Protein AF-A0A9P1DEJ6-F1 (afdb_monomer)

Nearest PDB structures (foldseek):
  5c49-assembly1_A-2  TM=4.659E-01  e=8.922E-03  Homo sapiens
  7sp7-assembly1_A  TM=5.326E-01  e=1.175E-01  Paramecium bursaria Chlorella virus CZ-2
  7xyo-assembly1_B  TM=3.807E-01  e=1.210E+00  Myxococcus fulvus
  3tov-assembly2_B  TM=4.440E-01  e=2.528E+00  Veillonella parvula DSM 2008
  6zjh-assembly1_AAA  TM=3.605E-01  e=7.176E+00  Thermoproteus uzoniensis 768-20

pLDDT: mean 82.63, std 20.68, range [25.69, 98.75]

Structure (mmCIF, N/CA/C/O backbone):
data_AF-A0A9P1DEJ6-F1
#
_entry.id   AF-A0A9P1DEJ6-F1
#
loop_
_atom_site.group_PDB
_atom_site.id
_atom_site.type_symbol
_atom_site.label_atom_id
_atom_site.label_alt_id
_atom_site.label_comp_id
_atom_site.label_asym_id
_atom_site.label_entity_id
_atom_site.label_seq_id
_atom_site.pdbx_PDB_ins_code
_atom_site.Cartn_x
_atom_site.Cartn_y
_atom_site.Cartn_z
_atom_site.occupancy
_atom_site.B_iso_or_equiv
_atom_site.auth_seq_id
_atom_site.auth_comp_id
_atom_site.auth_asym_id
_atom_site.auth_atom_id
_atom_site.pdbx_PDB_model_num
ATOM 1 N N . MET A 1 1 ? 25.843 13.497 64.981 1.00 33.19 1 MET A N 1
ATOM 2 C CA . MET A 1 1 ? 25.844 12.179 64.314 1.00 33.19 1 MET A CA 1
ATOM 3 C C . MET A 1 1 ? 24.624 12.137 63.395 1.00 33.19 1 MET A C 1
ATOM 5 O O . MET A 1 1 ? 23.522 11.903 63.858 1.00 33.19 1 MET A O 1
ATOM 9 N N . PHE A 1 2 ? 24.806 12.528 62.132 1.00 29.55 2 PHE A N 1
ATOM 10 C CA . PHE A 1 2 ? 23.780 12.597 61.083 1.00 29.55 2 PHE A CA 1
ATOM 11 C C . PHE A 1 2 ? 24.382 11.890 59.870 1.00 29.55 2 PHE A C 1
ATOM 13 O O . PHE A 1 2 ? 25.503 12.225 59.491 1.00 29.55 2 PHE A O 1
ATOM 20 N N . CYS A 1 3 ? 23.675 10.939 59.263 1.00 25.69 3 CYS A N 1
ATOM 21 C CA . CYS A 1 3 ? 24.098 10.366 57.989 1.00 25.69 3 CYS A CA 1
ATOM 22 C C . CYS A 1 3 ? 22.957 10.451 56.976 1.00 25.69 3 CYS A C 1
ATOM 24 O O . CYS A 1 3 ? 21.899 9.852 57.142 1.00 25.69 3 CYS A O 1
ATOM 26 N N . ARG A 1 4 ? 23.214 11.260 55.946 1.00 33.94 4 ARG A N 1
ATOM 27 C CA . ARG A 1 4 ? 22.512 11.309 54.665 1.00 33.94 4 ARG A CA 1
ATOM 28 C C . ARG A 1 4 ? 22.874 10.066 53.856 1.00 33.94 4 ARG A C 1
ATOM 30 O O . ARG A 1 4 ? 24.041 9.679 53.841 1.00 33.94 4 ARG A O 1
ATOM 37 N N . THR A 1 5 ? 21.952 9.557 53.045 1.00 33.03 5 THR A N 1
ATOM 38 C CA . THR A 1 5 ? 22.336 8.915 51.779 1.00 33.03 5 THR A CA 1
ATOM 39 C C . THR A 1 5 ? 21.256 9.125 50.721 1.00 33.03 5 THR A C 1
ATOM 41 O O . THR A 1 5 ? 20.070 9.211 51.025 1.00 33.03 5 THR A O 1
ATOM 44 N N . TRP A 1 6 ? 21.733 9.332 49.498 1.00 33.34 6 TRP A N 1
ATOM 45 C CA . TRP A 1 6 ? 21.043 9.823 48.311 1.00 33.34 6 TRP A CA 1
ATOM 46 C C . TRP A 1 6 ? 20.290 8.720 47.552 1.00 33.34 6 TRP A C 1
ATOM 48 O O . TRP A 1 6 ? 20.773 7.595 47.471 1.00 33.34 6 TRP A O 1
ATOM 58 N N . PHE A 1 7 ? 19.186 9.088 46.896 1.00 28.91 7 PHE A N 1
ATOM 59 C CA . PHE A 1 7 ? 18.617 8.348 45.766 1.00 28.91 7 PHE A CA 1
ATOM 60 C C . PHE A 1 7 ? 19.182 8.913 44.454 1.00 28.91 7 PHE A C 1
ATOM 62 O O . PHE A 1 7 ? 19.094 10.116 44.208 1.00 28.91 7 PHE A O 1
ATOM 69 N N . LYS A 1 8 ? 19.728 8.039 43.606 1.00 26.86 8 LYS A N 1
ATOM 70 C CA . LYS A 1 8 ? 19.849 8.256 42.160 1.00 26.86 8 LYS A CA 1
ATOM 71 C C . LYS A 1 8 ? 18.885 7.287 41.477 1.00 26.86 8 LYS A C 1
ATOM 73 O O . LYS A 1 8 ? 18.946 6.089 41.736 1.00 26.86 8 LYS A O 1
ATOM 78 N N . LEU A 1 9 ? 17.985 7.834 40.668 1.00 33.47 9 LEU A N 1
ATOM 79 C CA . LEU A 1 9 ? 17.182 7.108 39.690 1.00 33.47 9 LEU A CA 1
ATOM 80 C C . LEU A 1 9 ? 17.986 7.095 38.389 1.00 33.47 9 LEU A C 1
ATOM 82 O O . LEU A 1 9 ? 18.336 8.170 37.908 1.00 33.47 9 LEU A O 1
ATOM 86 N N . ASP A 1 10 ? 18.277 5.908 37.863 1.00 33.09 10 ASP A N 1
ATOM 87 C CA . ASP A 1 10 ? 18.752 5.725 36.490 1.00 33.09 10 ASP A CA 1
ATOM 88 C C . ASP A 1 10 ? 17.668 4.989 35.692 1.00 33.09 10 ASP A C 1
ATOM 90 O O . ASP A 1 10 ? 17.119 3.973 36.132 1.00 33.09 10 ASP A O 1
ATOM 94 N N . ASP A 1 11 ? 17.363 5.550 34.524 1.00 38.53 11 ASP A N 1
ATOM 95 C CA . ASP A 1 11 ? 16.406 5.065 33.536 1.00 38.53 11 ASP A CA 1
ATOM 96 C C . ASP A 1 11 ? 16.940 3.829 32.798 1.00 38.53 11 ASP A C 1
ATOM 98 O O . ASP A 1 11 ? 18.043 3.828 32.250 1.00 38.53 11 ASP A O 1
ATOM 102 N N . GLY A 1 12 ? 16.128 2.772 32.730 1.00 29.53 12 GLY A N 1
ATOM 103 C CA . GLY A 1 12 ? 16.490 1.536 32.036 1.00 29.53 12 GLY A CA 1
ATOM 104 C C . GLY A 1 12 ? 15.347 0.528 31.956 1.00 29.53 12 GLY A C 1
ATOM 105 O O . GLY A 1 12 ? 15.463 -0.587 32.454 1.00 29.53 12 GLY A O 1
ATOM 106 N N . PHE A 1 13 ? 14.223 0.912 31.347 1.00 31.14 13 PHE A N 1
ATOM 107 C CA . PHE A 1 13 ? 13.091 0.012 31.105 1.00 31.14 13 PHE A CA 1
ATOM 108 C C . PHE A 1 13 ? 13.398 -0.905 29.903 1.00 31.14 13 PHE A C 1
ATOM 110 O O . PHE A 1 13 ? 13.140 -0.553 28.754 1.00 31.14 13 PHE A O 1
ATOM 117 N N . GLN A 1 14 ? 13.976 -2.085 30.153 1.00 30.89 14 GLN A N 1
ATOM 118 C CA . GLN A 1 14 ? 14.010 -3.185 29.180 1.00 30.89 14 GLN A CA 1
ATOM 119 C C . GLN A 1 14 ? 12.862 -4.162 29.453 1.00 30.89 14 GLN A C 1
ATOM 121 O O . GLN A 1 14 ? 12.703 -4.683 30.555 1.00 30.89 14 GLN A O 1
ATOM 126 N N . SER A 1 15 ? 12.057 -4.423 28.424 1.00 39.00 15 SER A N 1
ATOM 127 C CA . SER A 1 15 ? 10.942 -5.365 28.452 1.00 39.00 15 SER A CA 1
ATOM 128 C C . SER A 1 15 ? 11.436 -6.814 28.577 1.00 39.00 15 SER A C 1
ATOM 130 O O . SER A 1 15 ? 11.829 -7.428 27.586 1.00 39.00 15 SER A O 1
ATOM 132 N N . GLN A 1 16 ? 11.366 -7.383 29.780 1.00 35.66 16 GLN A N 1
ATOM 133 C CA . GLN A 1 16 ? 11.385 -8.832 30.004 1.00 35.66 16 GLN A CA 1
ATOM 134 C C . GLN A 1 16 ? 9.986 -9.289 30.436 1.00 35.66 16 GLN A C 1
ATOM 136 O O . GLN A 1 16 ? 9.708 -9.456 31.621 1.00 35.66 16 GLN A O 1
ATOM 141 N N . SER A 1 17 ? 9.073 -9.464 29.476 1.00 46.22 17 SER A N 1
ATOM 142 C CA . SER A 1 17 ? 7.670 -9.799 29.765 1.00 46.22 17 SER A CA 1
ATOM 143 C C . SER A 1 17 ? 7.357 -11.298 29.833 1.00 46.22 17 SER A C 1
ATOM 145 O O . SER A 1 17 ? 6.199 -11.647 29.981 1.00 46.22 17 SER A O 1
ATOM 147 N N . SER A 1 18 ? 8.329 -12.212 29.744 1.00 47.84 18 SER A N 1
ATOM 148 C CA . SER A 1 18 ? 8.037 -13.658 29.842 1.00 47.84 18 SER A CA 1
ATOM 149 C C . SER A 1 18 ? 8.469 -14.299 31.166 1.00 47.84 18 SER A C 1
ATOM 151 O O . SER A 1 18 ? 7.848 -15.261 31.610 1.00 47.84 18 SER A O 1
ATOM 153 N N . ALA A 1 19 ? 9.483 -13.753 31.847 1.00 44.59 19 ALA A N 1
ATOM 154 C CA . ALA A 1 19 ? 9.963 -14.289 33.125 1.00 44.59 19 ALA A CA 1
ATOM 155 C C . ALA A 1 19 ? 9.169 -13.761 34.338 1.00 44.59 19 ALA A C 1
ATOM 157 O O . ALA A 1 19 ? 8.995 -14.473 35.329 1.00 44.59 19 ALA A O 1
ATOM 158 N N . HIS A 1 20 ? 8.642 -12.535 34.251 1.00 49.62 20 HIS A N 1
ATOM 159 C CA . HIS A 1 20 ? 7.879 -11.908 35.335 1.00 49.62 20 HIS A CA 1
ATOM 160 C C . HIS A 1 20 ? 6.482 -12.529 35.515 1.00 49.62 20 HIS A C 1
ATOM 162 O O . HIS A 1 20 ? 6.045 -12.747 36.648 1.00 49.62 20 HIS A O 1
ATOM 168 N N . ASP A 1 21 ? 5.829 -12.908 34.414 1.00 45.34 21 ASP A N 1
ATOM 169 C CA . ASP A 1 21 ? 4.489 -13.509 34.437 1.00 45.34 21 ASP A CA 1
ATOM 170 C C . ASP A 1 21 ? 4.504 -14.934 35.020 1.00 45.34 21 ASP A C 1
ATOM 172 O O . ASP A 1 21 ? 3.616 -15.310 35.788 1.00 45.34 21 ASP A O 1
ATOM 176 N N . LEU A 1 22 ? 5.569 -15.705 34.764 1.00 47.44 22 LEU A N 1
ATOM 177 C CA . LEU A 1 22 ? 5.780 -17.028 35.367 1.00 47.44 22 LEU A CA 1
ATOM 178 C C . LEU A 1 22 ? 6.079 -16.955 36.874 1.00 47.44 22 LEU A C 1
ATOM 180 O O . LEU A 1 22 ? 5.682 -17.847 37.627 1.00 47.44 22 LEU A O 1
ATOM 184 N N . CYS A 1 23 ? 6.735 -15.888 37.336 1.00 48.06 23 CYS A N 1
ATOM 185 C CA . CYS A 1 23 ? 7.002 -15.675 38.759 1.00 48.06 23 CYS A CA 1
ATOM 186 C C . CYS A 1 23 ? 5.715 -15.317 39.525 1.00 48.06 23 CYS A C 1
ATOM 188 O O . CYS A 1 23 ? 5.447 -15.876 40.591 1.00 48.06 23 CYS A O 1
ATOM 190 N N . LEU A 1 24 ? 4.860 -14.468 38.942 1.00 49.69 24 LEU A N 1
ATOM 191 C CA . LEU A 1 24 ? 3.563 -14.110 39.525 1.00 49.69 24 LEU A CA 1
ATOM 192 C C . LEU A 1 24 ? 2.612 -15.312 39.607 1.00 49.69 24 LEU A C 1
ATOM 194 O O . LEU A 1 24 ? 1.991 -15.521 40.650 1.00 49.69 24 LEU A O 1
ATOM 198 N N . LEU A 1 25 ? 2.558 -16.158 38.572 1.00 51.22 25 LEU A N 1
ATOM 199 C CA . LEU A 1 25 ? 1.741 -17.381 38.573 1.00 51.22 25 LEU A CA 1
ATOM 200 C C . LEU A 1 25 ? 2.225 -18.434 39.585 1.00 51.22 25 LEU A C 1
ATOM 202 O O . LEU A 1 25 ? 1.403 -19.094 40.229 1.00 51.22 25 LEU A O 1
ATOM 206 N N . ASN A 1 26 ? 3.539 -18.577 39.778 1.00 49.44 26 ASN A N 1
ATOM 207 C CA . ASN A 1 26 ? 4.094 -19.506 40.768 1.00 49.44 26 ASN A CA 1
ATOM 208 C C . ASN A 1 26 ? 3.914 -19.007 42.212 1.00 49.44 26 ASN A C 1
ATOM 210 O O . ASN A 1 26 ? 3.600 -19.807 43.097 1.00 49.44 26 ASN A O 1
ATOM 214 N N . CYS A 1 27 ? 3.996 -17.693 42.448 1.00 51.09 27 CYS A N 1
ATOM 215 C CA . CYS A 1 27 ? 3.614 -17.093 43.730 1.00 51.09 27 CYS A CA 1
ATOM 216 C C . CYS A 1 27 ? 2.120 -17.300 44.032 1.00 51.09 27 CYS A C 1
ATOM 218 O O . CYS A 1 27 ? 1.768 -17.650 45.158 1.00 51.09 27 CYS A O 1
ATOM 220 N N . PHE A 1 28 ? 1.248 -17.188 43.023 1.00 52.28 28 PHE A N 1
ATOM 221 C CA . PHE A 1 28 ? -0.191 -17.434 43.172 1.00 52.28 28 PHE A CA 1
ATOM 222 C C . PHE A 1 28 ? -0.512 -18.902 43.515 1.00 52.28 28 PHE A C 1
ATOM 224 O O . PHE A 1 28 ? -1.389 -19.178 44.334 1.00 52.28 28 PHE A O 1
ATOM 231 N N . ARG A 1 29 ? 0.230 -19.864 42.945 1.00 50.66 29 ARG A N 1
ATOM 232 C CA . ARG A 1 29 ? 0.066 -21.304 43.238 1.00 50.66 29 ARG A CA 1
ATOM 233 C C . ARG A 1 29 ? 0.561 -21.709 44.628 1.00 50.66 29 ARG A C 1
ATOM 235 O O . ARG A 1 29 ? -0.063 -22.565 45.255 1.00 50.66 29 ARG A O 1
ATOM 242 N N . SER A 1 30 ? 1.631 -21.091 45.132 1.00 51.59 30 SER A N 1
ATOM 243 C CA . SER A 1 30 ? 2.063 -21.278 46.528 1.00 51.59 30 SER A CA 1
ATOM 244 C C . SER A 1 30 ? 1.092 -20.655 47.532 1.00 51.59 30 SER A C 1
ATOM 246 O O . SER A 1 30 ? 1.000 -21.128 48.659 1.00 51.59 30 SER A O 1
ATOM 248 N N . TRP A 1 31 ? 0.321 -19.641 47.129 1.00 49.62 31 TRP A N 1
ATOM 249 C CA . TRP A 1 31 ? -0.635 -18.960 48.003 1.00 49.62 31 TRP A CA 1
ATOM 250 C C . TRP A 1 31 ? -1.871 -19.810 48.340 1.00 49.62 31 TRP A C 1
ATOM 252 O O . TRP A 1 31 ? -2.335 -19.791 49.477 1.00 49.62 31 TRP A O 1
ATOM 262 N N . PHE A 1 32 ? -2.355 -20.626 47.396 1.00 50.91 32 PHE A N 1
ATOM 263 C CA . PHE A 1 32 ? -3.461 -21.565 47.645 1.00 50.91 32 PHE A CA 1
ATOM 264 C C . PHE A 1 32 ? -3.052 -22.799 48.463 1.00 50.91 32 PHE A C 1
ATOM 266 O O . PHE A 1 32 ? -3.902 -23.468 49.050 1.00 50.91 32 PHE A O 1
ATOM 273 N N . ARG A 1 33 ? -1.752 -23.106 48.543 1.00 46.28 33 ARG A N 1
ATOM 274 C CA . ARG A 1 33 ? -1.227 -24.173 49.403 1.00 46.28 33 ARG A CA 1
ATOM 275 C C . ARG A 1 33 ? -0.866 -23.574 50.755 1.00 46.28 33 ARG A C 1
ATOM 277 O O . ARG A 1 33 ? 0.290 -23.258 51.005 1.00 46.28 33 ARG A O 1
ATOM 284 N N . GLY A 1 34 ? -1.880 -23.387 51.599 1.00 46.53 34 GLY A N 1
ATOM 285 C CA . GLY A 1 34 ? -1.761 -22.805 52.935 1.00 46.53 34 GLY A CA 1
ATOM 286 C C . GLY A 1 34 ? -0.601 -23.383 53.752 1.00 46.53 34 GLY A C 1
ATOM 287 O O . GLY A 1 34 ? -0.736 -24.408 54.413 1.00 46.53 34 GLY A O 1
ATOM 288 N N . LEU A 1 35 ? 0.540 -22.695 53.734 1.00 46.41 35 LEU A N 1
ATOM 289 C CA . LEU A 1 35 ? 1.649 -22.950 54.640 1.00 46.41 35 LEU A CA 1
ATOM 290 C C . LEU A 1 35 ? 1.431 -22.110 55.899 1.00 46.41 35 LEU A C 1
ATOM 292 O O . LEU A 1 35 ? 1.546 -20.883 55.899 1.00 46.41 35 LEU A O 1
ATOM 296 N N . HIS A 1 36 ? 1.081 -22.803 56.981 1.00 48.31 36 HIS A N 1
ATOM 297 C CA . HIS A 1 36 ? 0.932 -22.254 58.322 1.00 48.31 36 HIS A CA 1
ATOM 298 C C . HIS A 1 36 ? 2.263 -21.675 58.827 1.00 48.31 36 HIS A C 1
ATOM 300 O O . HIS A 1 36 ? 3.093 -22.373 59.401 1.00 48.31 36 HIS A O 1
ATOM 306 N N . CYS A 1 37 ? 2.458 -20.368 58.654 1.00 45.62 37 CYS A N 1
ATOM 307 C CA . CYS A 1 37 ? 3.580 -19.648 59.249 1.00 45.62 37 CYS A CA 1
ATOM 308 C C . CYS A 1 37 ? 3.192 -19.160 60.662 1.00 45.62 37 CYS A C 1
ATOM 310 O O . CYS A 1 37 ? 2.489 -18.159 60.831 1.00 45.62 37 CYS A O 1
ATOM 312 N N . GLN A 1 38 ? 3.610 -19.897 61.697 1.00 45.44 38 GLN A N 1
ATOM 313 C CA . GLN A 1 38 ? 3.394 -19.563 63.112 1.00 45.44 38 GLN A CA 1
ATOM 314 C C . GLN A 1 38 ? 4.473 -18.596 63.645 1.00 45.44 38 GLN A C 1
ATOM 316 O O . GLN A 1 38 ? 5.314 -18.984 64.447 1.00 45.44 38 GLN A O 1
ATOM 321 N N . ARG A 1 39 ? 4.460 -17.316 63.243 1.00 47.22 39 ARG A N 1
ATOM 322 C CA . ARG A 1 39 ? 5.122 -16.227 64.002 1.00 47.22 39 ARG A CA 1
ATOM 323 C C . ARG A 1 39 ? 4.319 -14.927 63.898 1.00 47.22 39 ARG A C 1
ATOM 325 O O . ARG A 1 39 ? 4.106 -14.397 62.812 1.00 47.22 39 ARG A O 1
ATOM 332 N N . ALA A 1 40 ? 3.860 -14.411 65.040 1.00 52.06 40 ALA A N 1
ATOM 333 C CA . ALA A 1 40 ? 2.911 -13.296 65.120 1.00 52.06 40 ALA A CA 1
ATOM 334 C C . ALA A 1 40 ? 3.484 -11.924 64.700 1.00 52.06 40 ALA A C 1
ATOM 336 O O . ALA A 1 40 ? 2.711 -11.064 64.286 1.00 52.06 40 ALA A O 1
ATOM 337 N N . SER A 1 41 ? 4.808 -11.717 64.730 1.00 49.44 41 SER A N 1
ATOM 338 C CA . SER A 1 41 ? 5.425 -10.453 64.287 1.00 49.44 41 SER A CA 1
ATOM 339 C C . SER A 1 41 ? 5.595 -10.345 62.765 1.00 49.44 41 SER A C 1
ATOM 341 O O . SER A 1 41 ? 5.611 -9.242 62.238 1.00 49.44 41 SER A O 1
ATOM 343 N N . VAL A 1 42 ? 5.613 -11.470 62.039 1.00 53.50 42 VAL A N 1
ATOM 344 C CA . VAL A 1 42 ? 5.706 -11.508 60.563 1.00 53.50 42 VAL A CA 1
ATOM 345 C C . VAL A 1 42 ? 4.336 -11.271 59.900 1.00 53.50 42 VAL A C 1
ATOM 347 O O . VAL A 1 42 ? 4.244 -10.954 58.714 1.00 53.50 42 VAL A O 1
ATOM 350 N N . LYS A 1 43 ? 3.239 -11.367 60.668 1.00 51.59 43 LYS A N 1
ATOM 351 C CA . LYS A 1 43 ? 1.870 -11.229 60.146 1.00 51.59 43 LYS A CA 1
ATOM 352 C C . LYS A 1 43 ? 1.528 -9.818 59.660 1.00 51.59 43 LYS A C 1
ATOM 354 O O . LYS A 1 43 ? 0.799 -9.717 58.679 1.00 51.59 43 LYS A O 1
ATOM 359 N N . ARG A 1 44 ? 2.034 -8.745 60.287 1.00 55.12 44 ARG A N 1
ATOM 360 C CA . ARG A 1 44 ? 1.699 -7.365 59.868 1.00 55.12 44 ARG A CA 1
ATOM 361 C C . ARG A 1 44 ? 2.361 -6.983 58.546 1.00 55.12 44 ARG A C 1
ATOM 363 O O . ARG A 1 44 ? 1.672 -6.497 57.654 1.00 55.12 44 ARG A O 1
ATOM 370 N N . ASP A 1 45 ? 3.642 -7.296 58.380 1.00 54.47 45 ASP A N 1
ATOM 371 C CA . ASP A 1 45 ? 4.365 -6.993 57.138 1.00 54.47 45 ASP A CA 1
ATOM 372 C C . ASP A 1 45 ? 3.847 -7.820 55.955 1.00 54.47 45 ASP A C 1
ATOM 374 O O . ASP A 1 45 ? 3.775 -7.330 54.827 1.00 54.47 45 ASP A O 1
ATOM 378 N N . CYS A 1 46 ? 3.407 -9.058 56.209 1.00 55.06 46 CYS A N 1
ATOM 379 C CA . CYS A 1 46 ? 2.763 -9.891 55.196 1.00 55.06 46 CYS A CA 1
ATOM 380 C C . CYS A 1 46 ? 1.384 -9.336 54.787 1.00 55.06 46 CYS A C 1
ATOM 382 O O . CYS A 1 46 ? 1.066 -9.303 53.600 1.00 55.06 46 CYS A O 1
ATOM 384 N N . MET A 1 47 ? 0.594 -8.820 55.737 1.00 55.72 47 MET A N 1
ATOM 385 C CA . MET A 1 47 ? -0.710 -8.204 55.449 1.00 55.72 47 MET A CA 1
ATOM 386 C C . MET A 1 47 ? -0.580 -6.929 54.612 1.00 55.72 47 MET A C 1
ATOM 388 O O . MET A 1 47 ? -1.312 -6.763 53.639 1.00 55.72 47 MET A O 1
ATOM 392 N N . ILE A 1 48 ? 0.377 -6.057 54.951 1.00 65.44 48 ILE A N 1
ATO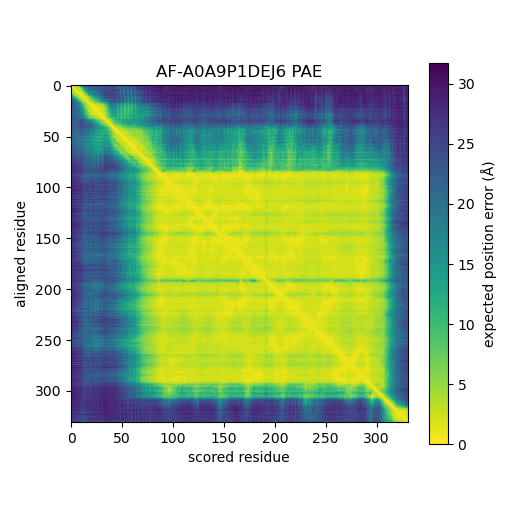M 393 C CA . ILE A 1 48 ? 0.622 -4.816 54.207 1.00 65.44 48 ILE A CA 1
ATOM 394 C C . ILE A 1 48 ? 1.079 -5.145 52.782 1.00 65.44 48 ILE A C 1
ATOM 396 O O . ILE A 1 48 ? 0.518 -4.613 51.828 1.00 65.44 48 ILE A O 1
ATOM 400 N N . ARG A 1 49 ? 2.026 -6.078 52.605 1.00 62.12 49 ARG A N 1
ATOM 401 C CA . ARG A 1 49 ? 2.466 -6.503 51.263 1.00 62.12 49 ARG A CA 1
ATOM 402 C C . ARG A 1 49 ? 1.328 -7.089 50.424 1.00 62.12 49 ARG A C 1
ATOM 404 O O . ARG A 1 49 ? 1.228 -6.760 49.247 1.00 62.12 49 ARG A O 1
ATOM 411 N N . ASN A 1 50 ? 0.448 -7.893 51.019 1.00 65.56 50 ASN A N 1
ATOM 412 C CA . ASN A 1 50 ? -0.698 -8.465 50.307 1.00 65.56 50 ASN A CA 1
ATOM 413 C C . ASN A 1 50 ? -1.723 -7.399 49.891 1.00 65.56 50 ASN A C 1
ATOM 415 O O . ASN A 1 50 ? -2.274 -7.486 48.794 1.00 65.56 50 ASN A O 1
ATOM 419 N N . LEU A 1 51 ? -1.936 -6.370 50.718 1.00 71.25 51 LEU A N 1
ATOM 420 C CA . LEU A 1 51 ? -2.802 -5.241 50.375 1.00 71.25 51 LEU A CA 1
ATOM 421 C C . LEU A 1 51 ? -2.238 -4.445 49.186 1.00 71.25 51 LEU A C 1
ATOM 423 O O . LEU A 1 51 ? -2.975 -4.132 48.256 1.00 71.25 51 LEU A O 1
ATOM 427 N N . TRP A 1 52 ? -0.925 -4.184 49.175 1.00 73.12 52 TRP A N 1
ATOM 428 C CA . TRP A 1 52 ? -0.254 -3.497 48.064 1.00 73.12 52 TRP A CA 1
ATOM 429 C C . TRP A 1 52 ? -0.290 -4.305 46.763 1.00 73.12 52 TRP A C 1
ATOM 431 O O . TRP A 1 52 ? -0.559 -3.738 45.708 1.00 73.12 52 TRP A O 1
ATOM 441 N N . ILE A 1 53 ? -0.082 -5.625 46.819 1.00 75.06 53 ILE A N 1
ATOM 442 C CA . ILE A 1 53 ? -0.173 -6.489 45.631 1.00 75.06 53 ILE A CA 1
ATOM 443 C C . ILE A 1 53 ? -1.604 -6.496 45.075 1.00 75.06 53 ILE A C 1
ATOM 445 O O . ILE A 1 53 ? -1.782 -6.337 43.869 1.00 75.06 53 ILE A O 1
ATOM 449 N N . GLY A 1 54 ? -2.619 -6.618 45.938 1.00 74.06 54 GLY A N 1
ATOM 450 C CA . GLY A 1 54 ? -4.024 -6.551 45.528 1.00 74.06 54 GLY A CA 1
ATOM 451 C C . GLY A 1 54 ? -4.380 -5.217 44.869 1.00 74.06 54 GLY A C 1
ATOM 452 O O . GLY A 1 54 ? -4.992 -5.206 43.801 1.00 74.06 54 GLY A O 1
ATOM 453 N N . LEU A 1 55 ? -3.919 -4.102 45.446 1.00 76.00 55 LEU A N 1
ATOM 454 C CA . LEU A 1 55 ? -4.138 -2.766 44.891 1.00 76.00 55 LEU A CA 1
ATOM 455 C C . LEU A 1 55 ? -3.455 -2.601 43.524 1.00 76.00 55 LEU A C 1
ATOM 457 O O . LEU A 1 55 ? -4.075 -2.108 42.587 1.00 76.00 55 LEU A O 1
ATOM 461 N N . CYS A 1 56 ? -2.210 -3.066 43.374 1.00 76.06 56 CYS A N 1
ATOM 462 C CA . CYS A 1 56 ? -1.485 -3.016 42.102 1.00 76.06 56 CYS A CA 1
ATOM 463 C C . CYS A 1 56 ? -2.180 -3.842 41.008 1.00 76.06 56 CYS A C 1
ATOM 465 O O . CYS A 1 56 ? -2.339 -3.359 39.887 1.00 76.06 56 CYS A O 1
ATOM 467 N N . VAL A 1 57 ? -2.640 -5.058 41.323 1.00 78.19 57 VAL A N 1
ATOM 468 C CA . VAL A 1 57 ? -3.388 -5.902 40.374 1.00 78.19 57 VAL A CA 1
ATOM 469 C C . VAL A 1 57 ? -4.710 -5.239 39.983 1.00 78.19 57 VAL A C 1
ATOM 471 O O . VAL A 1 57 ? -5.047 -5.197 38.800 1.00 78.19 57 VAL A O 1
ATOM 474 N N . GLN A 1 58 ? -5.434 -4.665 40.946 1.00 79.62 58 GLN A N 1
ATOM 475 C CA . GLN A 1 58 ? -6.698 -3.980 40.685 1.00 79.62 58 GLN A CA 1
ATOM 476 C C . GLN A 1 58 ? -6.511 -2.720 39.833 1.00 79.62 58 GLN A C 1
ATOM 478 O O . GLN A 1 58 ? -7.308 -2.486 38.927 1.00 79.62 58 GLN A O 1
ATOM 483 N N . VAL A 1 59 ? -5.450 -1.940 40.058 1.00 77.19 59 VAL A N 1
ATOM 484 C CA . VAL A 1 59 ? -5.121 -0.763 39.236 1.00 77.19 59 VAL A CA 1
ATOM 485 C C . VAL A 1 59 ? -4.776 -1.172 37.803 1.00 77.19 59 VAL A C 1
ATOM 487 O O . VAL A 1 59 ? -5.304 -0.576 36.866 1.00 77.19 59 VAL A O 1
ATOM 490 N N . VAL A 1 60 ? -3.964 -2.217 37.603 1.00 76.06 60 VAL A N 1
ATOM 491 C CA . VAL A 1 60 ? -3.620 -2.719 36.258 1.00 76.06 60 VAL A CA 1
ATOM 492 C C . VAL A 1 60 ? -4.853 -3.253 35.522 1.00 76.06 60 VAL A C 1
ATOM 494 O O . VAL A 1 60 ? -5.061 -2.910 34.359 1.00 76.06 60 VAL A O 1
ATOM 497 N N . LEU A 1 61 ? -5.700 -4.046 36.188 1.00 70.56 61 LEU A N 1
ATOM 498 C CA . LEU A 1 61 ? -6.930 -4.578 35.589 1.00 70.56 61 LEU A CA 1
ATOM 499 C C . LEU A 1 61 ? -7.938 -3.470 35.261 1.00 70.56 61 LEU A C 1
ATOM 501 O O . LEU A 1 61 ? -8.478 -3.448 34.158 1.00 70.56 61 LEU A O 1
ATOM 505 N N . SER A 1 62 ? -8.145 -2.517 36.175 1.00 71.94 62 SER A N 1
ATOM 506 C CA . SER A 1 62 ? -9.070 -1.394 35.955 1.00 71.94 62 SER A CA 1
ATOM 507 C C . SER A 1 62 ? -8.595 -0.488 34.817 1.00 71.94 62 SER A C 1
ATOM 509 O O . SER A 1 62 ? -9.410 -0.004 34.038 1.00 71.94 62 SER A O 1
ATOM 511 N N . SER A 1 63 ? -7.276 -0.306 34.675 1.00 65.88 63 SER A N 1
ATOM 512 C CA . SER A 1 63 ? -6.684 0.481 33.585 1.00 65.88 63 SER A CA 1
ATOM 513 C C . SER A 1 63 ? -6.867 -0.195 32.222 1.00 65.88 63 SER A C 1
ATOM 515 O O . SER A 1 63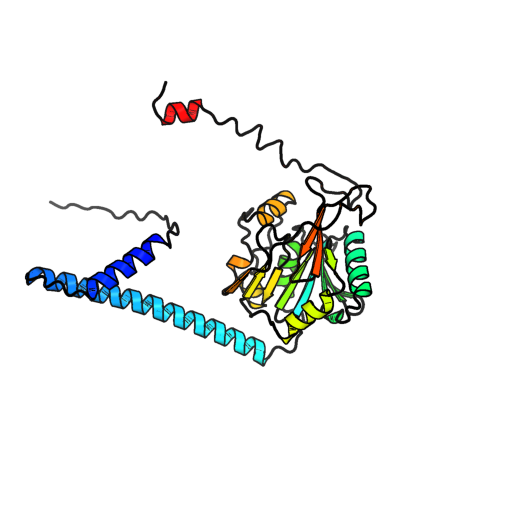 ? -7.130 0.491 31.239 1.00 65.88 63 SER A O 1
ATOM 517 N N . ARG A 1 64 ? -6.777 -1.534 32.155 1.00 64.44 64 ARG A N 1
ATOM 518 C CA . ARG A 1 64 ? -7.051 -2.297 30.923 1.00 64.44 64 ARG A CA 1
ATOM 519 C C . ARG A 1 64 ? -8.522 -2.230 30.523 1.00 64.44 64 ARG A C 1
ATOM 521 O O . ARG A 1 64 ? -8.813 -1.855 29.399 1.00 64.44 64 ARG A O 1
ATOM 528 N N . ILE A 1 65 ? -9.438 -2.474 31.464 1.00 70.81 65 ILE A N 1
ATOM 529 C CA . ILE A 1 65 ? -10.886 -2.397 31.202 1.00 70.81 65 ILE A CA 1
ATOM 530 C C . ILE A 1 65 ? -11.287 -0.990 30.734 1.00 70.81 65 ILE A C 1
ATOM 532 O O . ILE A 1 65 ? -12.111 -0.841 29.835 1.00 70.81 65 ILE A O 1
ATOM 536 N N . ALA A 1 66 ? -10.701 0.058 31.321 1.00 66.12 66 ALA A N 1
ATOM 537 C CA . ALA A 1 66 ? -10.943 1.428 30.881 1.00 66.12 66 ALA A CA 1
ATOM 538 C C . ALA A 1 66 ? -10.435 1.684 29.450 1.00 66.12 66 ALA A C 1
ATOM 540 O O . ALA A 1 66 ? -11.142 2.320 28.672 1.00 66.12 66 ALA A O 1
ATOM 541 N N . ALA A 1 67 ? -9.251 1.177 29.089 1.00 65.50 67 ALA A N 1
ATOM 542 C CA . ALA A 1 67 ? -8.707 1.307 27.737 1.00 65.50 67 ALA A CA 1
ATOM 543 C C . ALA A 1 67 ? -9.566 0.570 26.693 1.00 65.50 67 ALA A C 1
ATOM 545 O O . ALA A 1 67 ? -9.893 1.155 25.660 1.00 65.50 67 ALA A O 1
ATOM 546 N N . ASP A 1 68 ? -10.001 -0.656 27.002 1.00 67.38 68 ASP A N 1
ATOM 547 C CA . ASP A 1 68 ? -10.862 -1.456 26.124 1.00 67.38 68 ASP A CA 1
ATOM 548 C C . ASP A 1 68 ? -12.209 -0.748 25.882 1.00 67.38 68 ASP A C 1
ATOM 550 O O . ASP A 1 68 ? -12.651 -0.604 24.743 1.00 67.38 68 ASP A O 1
ATOM 554 N N . ASN A 1 69 ? -12.820 -0.188 26.935 1.00 66.44 69 ASN A N 1
ATOM 555 C CA . ASN A 1 69 ? -14.079 0.558 26.822 1.00 66.44 69 ASN A CA 1
ATOM 556 C C . ASN A 1 69 ? -13.952 1.856 25.999 1.00 66.44 69 ASN A C 1
ATOM 558 O O . ASN A 1 69 ? -14.908 2.250 25.329 1.00 66.44 69 ASN A O 1
ATOM 562 N N . ILE A 1 70 ? -12.803 2.541 26.054 1.00 69.19 70 ILE A N 1
ATOM 563 C CA . ILE A 1 70 ? -12.558 3.762 25.268 1.00 69.19 70 ILE A CA 1
ATOM 564 C C . ILE A 1 70 ? -12.401 3.422 23.780 1.00 69.19 70 ILE A C 1
ATOM 566 O O . ILE A 1 70 ? -12.980 4.119 22.943 1.00 69.19 70 ILE A O 1
ATOM 570 N N . SER A 1 71 ? -11.671 2.350 23.449 1.00 66.50 71 SER A N 1
ATOM 571 C CA . SER A 1 71 ? -11.515 1.895 22.058 1.00 66.50 71 SER A CA 1
ATOM 572 C C . SER A 1 71 ? -12.866 1.477 21.464 1.00 66.50 71 SER A C 1
ATOM 574 O O . SER A 1 71 ? -13.239 1.948 20.386 1.00 66.50 71 SER A O 1
ATOM 576 N N . ASP A 1 72 ? -13.674 0.726 22.222 1.00 68.38 72 ASP A N 1
ATOM 577 C CA . ASP A 1 72 ? -15.036 0.335 21.834 1.00 68.38 72 ASP A CA 1
ATOM 578 C C . ASP A 1 72 ? -15.962 1.540 21.590 1.00 68.38 72 ASP A C 1
ATOM 580 O O . ASP A 1 72 ? -16.800 1.518 20.682 1.00 68.38 72 ASP A O 1
ATOM 584 N N . HIS A 1 73 ? -15.831 2.608 22.383 1.00 70.00 73 HIS A N 1
ATOM 585 C CA . HIS A 1 73 ? -16.628 3.821 22.203 1.00 70.00 73 HIS A CA 1
ATOM 586 C C . HIS A 1 73 ? -16.233 4.581 20.932 1.00 70.00 73 HIS A C 1
ATOM 588 O O . HIS A 1 73 ? -17.108 4.938 20.141 1.00 70.00 73 HIS A O 1
ATOM 594 N N . ALA A 1 74 ? -14.930 4.784 20.705 1.00 68.19 74 ALA A N 1
ATOM 595 C CA . ALA A 1 74 ? -14.420 5.453 19.507 1.00 68.19 74 ALA A CA 1
ATOM 596 C C . ALA A 1 74 ? -14.823 4.702 18.225 1.00 68.19 74 ALA A C 1
ATOM 598 O O . ALA A 1 74 ? -15.266 5.316 17.253 1.00 68.19 74 ALA A O 1
ATOM 599 N N . HIS A 1 75 ? -14.763 3.368 18.263 1.00 68.75 75 HIS A N 1
ATOM 600 C CA . HIS A 1 75 ? -15.273 2.484 17.218 1.00 68.75 75 HIS A CA 1
ATOM 601 C C . HIS A 1 75 ? -16.751 2.747 16.901 1.00 68.75 75 HIS A C 1
ATOM 603 O O . HIS A 1 75 ? -17.120 2.987 15.752 1.00 68.75 75 HIS A O 1
ATOM 609 N N . ARG A 1 76 ? -17.609 2.725 17.929 1.00 71.06 76 ARG A N 1
ATOM 610 C CA . ARG A 1 76 ? -19.061 2.885 17.755 1.00 71.06 76 ARG A CA 1
ATOM 611 C C . ARG A 1 76 ? -19.436 4.270 17.249 1.00 71.06 76 ARG A C 1
ATOM 613 O O . ARG A 1 76 ? -20.400 4.387 16.497 1.00 71.06 76 ARG A O 1
ATOM 620 N N . GLU A 1 77 ? -18.721 5.312 17.658 1.00 72.38 77 GLU A N 1
ATOM 621 C CA . GLU A 1 77 ? -18.956 6.665 17.147 1.00 72.38 77 GLU A CA 1
ATOM 622 C C . GLU A 1 77 ? -18.519 6.815 15.694 1.00 72.38 77 GLU A C 1
ATOM 624 O O . GLU A 1 77 ? -19.254 7.412 14.903 1.00 72.38 77 GLU A O 1
ATOM 629 N N . PHE A 1 78 ? -17.378 6.226 15.320 1.00 76.56 78 PHE A N 1
ATOM 630 C CA . PHE A 1 78 ? -16.951 6.202 13.927 1.00 76.56 78 PHE A CA 1
ATOM 631 C C . PHE A 1 78 ? -17.988 5.472 13.063 1.00 76.56 78 PHE A C 1
ATOM 633 O O . PHE A 1 78 ? -18.465 6.037 12.082 1.00 76.56 78 PHE A O 1
ATOM 640 N N . ASP A 1 79 ? -18.438 4.285 13.471 1.00 74.56 79 ASP A N 1
ATOM 641 C CA . ASP A 1 79 ? -19.394 3.486 12.694 1.00 74.56 79 ASP A CA 1
ATOM 642 C C . ASP A 1 79 ? -20.791 4.118 12.592 1.00 74.56 79 ASP A C 1
ATOM 644 O O . ASP A 1 79 ? -21.446 4.001 11.557 1.00 74.56 79 ASP A O 1
ATOM 648 N N . ARG A 1 80 ? -21.264 4.824 13.628 1.00 75.25 80 ARG A N 1
ATOM 649 C CA . ARG A 1 80 ? -22.610 5.435 13.630 1.00 75.25 80 ARG A CA 1
ATOM 650 C C . ARG A 1 80 ? -22.749 6.644 12.705 1.00 75.25 80 ARG A C 1
ATOM 652 O O . ARG A 1 80 ? -23.874 7.011 12.376 1.00 75.25 80 ARG A O 1
ATOM 659 N N . GLY A 1 81 ? -21.640 7.262 12.301 1.00 77.50 81 GLY A N 1
ATOM 660 C CA . GLY A 1 81 ? -21.639 8.449 11.441 1.00 77.50 81 GLY A CA 1
ATOM 661 C C . GLY A 1 81 ? -20.867 8.291 10.133 1.00 77.50 81 GLY A C 1
ATOM 662 O O . GLY A 1 81 ? -20.851 9.221 9.325 1.00 77.50 81 GLY A O 1
ATOM 663 N N . PHE A 1 82 ? -20.194 7.159 9.912 1.00 82.62 82 PHE A N 1
ATOM 664 C CA . PHE A 1 82 ? -19.355 6.980 8.736 1.00 82.62 82 PHE A CA 1
ATOM 665 C C . PHE A 1 82 ? -20.149 6.474 7.528 1.00 82.62 82 PHE A C 1
ATOM 667 O O . PHE A 1 82 ? -20.564 5.322 7.474 1.00 82.62 82 PHE A O 1
ATOM 674 N N . SER A 1 83 ? -20.306 7.340 6.525 1.00 82.38 83 SER A N 1
ATOM 675 C CA . SER A 1 83 ? -20.966 7.039 5.246 1.00 82.38 83 SER A CA 1
ATOM 676 C C . SER A 1 83 ? -20.000 6.692 4.104 1.00 82.38 83 SER A C 1
ATOM 678 O O . SER A 1 83 ? -20.410 6.652 2.946 1.00 82.38 83 SER A O 1
ATOM 680 N N . GLY A 1 84 ? -18.712 6.490 4.394 1.00 84.62 84 GLY A N 1
ATOM 681 C CA . GLY A 1 84 ? -17.717 6.167 3.370 1.00 84.62 84 GLY A CA 1
ATOM 682 C C . GLY A 1 84 ? -17.546 4.662 3.129 1.00 84.62 84 GLY A C 1
ATOM 683 O O . GLY A 1 84 ? -18.206 3.839 3.766 1.00 84.62 84 GLY A O 1
ATOM 684 N N . PRO A 1 85 ? -16.637 4.282 2.217 1.00 89.75 85 PRO A N 1
ATOM 685 C CA . PRO A 1 85 ? -16.408 2.884 1.870 1.00 89.75 85 PRO A CA 1
ATOM 686 C C . PRO A 1 85 ? -15.792 2.094 3.028 1.00 89.75 85 PRO A C 1
ATOM 688 O O . PRO A 1 85 ? -14.958 2.600 3.787 1.00 89.75 85 PRO A O 1
ATOM 691 N N . ALA A 1 86 ? -16.175 0.819 3.125 1.00 93.69 86 ALA A N 1
ATOM 692 C CA . ALA A 1 86 ? -15.646 -0.096 4.133 1.00 93.69 86 ALA A CA 1
ATOM 693 C C . ALA A 1 86 ? -14.139 -0.340 3.944 1.00 93.69 86 ALA A C 1
ATOM 695 O O . ALA A 1 86 ? -13.375 -0.312 4.906 1.00 93.69 86 ALA A O 1
ATOM 696 N N . LEU A 1 87 ? -13.690 -0.514 2.701 1.00 97.75 87 LEU A N 1
ATOM 697 C CA . LEU A 1 87 ? -12.294 -0.779 2.369 1.00 97.75 87 LEU A CA 1
ATOM 698 C C . LEU A 1 87 ? -11.880 0.060 1.163 1.00 97.75 87 LEU A C 1
ATOM 700 O O . LEU A 1 87 ? -12.592 0.098 0.165 1.00 97.75 87 LEU A O 1
ATOM 704 N N . LYS A 1 88 ? -10.708 0.694 1.237 1.00 98.38 88 LYS A N 1
ATOM 705 C CA . LYS A 1 88 ? -10.051 1.290 0.068 1.00 98.38 88 LYS A CA 1
ATOM 706 C C . LYS A 1 88 ? -8.746 0.580 -0.262 1.00 98.38 88 LYS A C 1
ATOM 708 O O . LYS A 1 88 ? -7.990 0.198 0.631 1.00 98.38 88 LYS A O 1
ATOM 713 N N . LEU A 1 89 ? -8.465 0.453 -1.554 1.00 98.62 89 LEU A N 1
ATOM 714 C CA . LEU A 1 89 ? -7.179 0.006 -2.074 1.00 98.62 89 LEU A CA 1
ATOM 715 C C . LEU A 1 89 ? -6.248 1.216 -2.215 1.00 98.62 89 LEU A C 1
ATOM 717 O O . LEU A 1 89 ? -6.459 2.061 -3.080 1.00 98.62 89 LEU A O 1
ATOM 721 N N . VAL A 1 90 ? -5.211 1.296 -1.386 1.00 98.69 90 VAL A N 1
ATOM 722 C CA . VAL A 1 90 ? -4.193 2.352 -1.442 1.00 98.69 90 VAL A CA 1
ATOM 723 C C . VAL A 1 90 ? -2.976 1.835 -2.200 1.00 98.69 90 VAL A C 1
ATOM 725 O O . VAL A 1 90 ? -2.300 0.916 -1.745 1.00 98.69 90 VAL A O 1
ATOM 72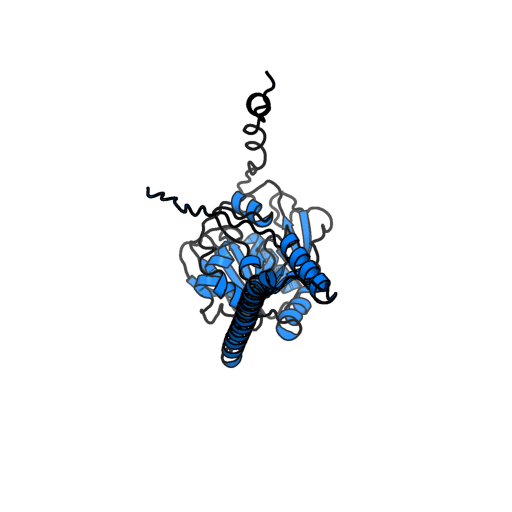8 N N . ILE A 1 91 ? -2.676 2.438 -3.348 1.00 98.69 91 ILE A N 1
ATOM 729 C CA . ILE A 1 91 ? -1.519 2.107 -4.183 1.00 98.69 91 ILE A CA 1
ATOM 730 C C . ILE A 1 91 ? -0.470 3.198 -3.993 1.00 98.69 91 ILE A C 1
ATOM 732 O O . ILE A 1 91 ? -0.624 4.314 -4.491 1.00 98.69 91 ILE A O 1
ATOM 736 N N . ASN A 1 92 ? 0.613 2.881 -3.292 1.00 98.38 92 ASN A N 1
ATOM 737 C CA . ASN A 1 92 ? 1.763 3.766 -3.185 1.00 98.38 92 ASN A CA 1
ATOM 738 C C . ASN A 1 92 ? 2.640 3.667 -4.438 1.00 98.38 92 ASN A C 1
ATOM 740 O O . ASN A 1 92 ? 3.065 2.579 -4.836 1.00 98.38 92 ASN A O 1
ATOM 744 N N . SER A 1 93 ? 2.908 4.817 -5.047 1.00 97.38 93 SER A N 1
ATOM 745 C CA . SER A 1 93 ? 3.603 4.949 -6.321 1.00 97.38 93 SER A CA 1
ATOM 746 C C . SER A 1 93 ? 4.530 6.168 -6.332 1.00 97.38 93 SER A C 1
ATOM 748 O O . SER A 1 93 ? 4.523 7.019 -5.439 1.00 97.38 93 SER A O 1
ATOM 750 N N . ASN A 1 94 ? 5.341 6.267 -7.379 1.00 95.38 94 ASN A N 1
ATOM 751 C CA . ASN A 1 94 ? 6.202 7.410 -7.655 1.00 95.38 94 ASN A CA 1
ATOM 752 C C . ASN A 1 94 ? 5.866 8.019 -9.028 1.00 95.38 94 ASN A C 1
ATOM 754 O O . ASN A 1 94 ? 5.419 7.313 -9.940 1.00 95.38 94 ASN A O 1
ATOM 758 N N . LYS A 1 95 ? 6.125 9.322 -9.216 1.00 95.44 95 LYS A N 1
ATOM 759 C CA . LYS A 1 95 ? 5.894 9.998 -10.509 1.00 95.44 95 LYS A CA 1
ATOM 760 C C . LYS A 1 95 ? 6.593 9.325 -11.696 1.00 95.44 95 LYS A C 1
ATOM 762 O O . LYS A 1 95 ? 6.073 9.346 -12.806 1.00 95.44 95 LYS A O 1
ATOM 767 N N . PHE A 1 96 ? 7.733 8.676 -11.469 1.00 93.12 96 PHE A N 1
ATOM 768 C CA . PHE A 1 96 ? 8.479 7.977 -12.511 1.00 93.12 96 PHE A CA 1
ATOM 769 C C . PHE A 1 96 ? 7.993 6.541 -12.761 1.00 93.12 96 PHE A C 1
ATOM 771 O O . PHE A 1 96 ? 8.391 5.920 -13.742 1.00 93.12 96 PHE A O 1
ATOM 778 N N . TYR A 1 97 ? 7.129 5.992 -11.904 1.00 93.44 97 TYR A N 1
ATOM 779 C CA . TYR A 1 97 ? 6.735 4.577 -11.928 1.00 93.44 97 TYR A CA 1
ATOM 780 C C . TYR A 1 97 ? 5.420 4.365 -12.694 1.00 93.44 97 TYR A C 1
ATOM 782 O O . TYR A 1 97 ? 4.578 3.540 -12.343 1.00 93.44 97 TYR A O 1
ATOM 790 N N . TRP A 1 98 ? 5.237 5.099 -13.792 1.00 94.25 98 TRP A N 1
ATOM 791 C CA . TRP A 1 98 ? 4.030 4.978 -14.610 1.00 94.25 98 TRP A CA 1
ATOM 792 C C . TRP A 1 98 ? 3.891 3.589 -15.254 1.00 94.25 98 TRP A C 1
ATOM 794 O O . TRP A 1 98 ? 2.771 3.109 -15.398 1.00 94.25 98 TRP A O 1
ATOM 804 N N . ARG A 1 99 ? 5.004 2.915 -15.597 1.00 95.25 99 ARG A N 1
ATOM 805 C CA . ARG A 1 99 ? 4.983 1.564 -16.193 1.00 95.25 99 ARG A CA 1
ATOM 806 C C . ARG A 1 99 ? 4.461 0.492 -15.223 1.00 95.25 99 ARG A C 1
ATOM 808 O O . ARG A 1 99 ? 3.489 -0.163 -15.590 1.00 95.25 99 ARG A O 1
ATOM 815 N N . PRO A 1 100 ? 5.029 0.302 -14.011 1.00 96.44 100 PRO A N 1
ATOM 816 C CA . PRO A 1 100 ? 4.458 -0.620 -13.026 1.00 96.44 100 PRO A CA 1
ATOM 817 C C . PRO A 1 100 ? 3.002 -0.306 -12.701 1.00 96.44 100 PRO A C 1
ATOM 819 O O . PRO A 1 100 ? 2.161 -1.199 -12.732 1.00 96.44 100 PRO A O 1
ATOM 822 N N . ARG A 1 101 ? 2.681 0.981 -12.511 1.00 96.88 101 ARG A N 1
ATOM 823 C CA . ARG A 1 101 ? 1.310 1.418 -12.251 1.00 96.88 101 ARG A CA 1
ATOM 824 C C . ARG A 1 101 ? 0.359 1.015 -13.381 1.00 96.88 101 ARG A C 1
ATOM 826 O O . ARG A 1 101 ? -0.680 0.430 -13.103 1.00 96.88 101 ARG A O 1
ATOM 833 N N . ALA A 1 102 ? 0.721 1.250 -14.642 1.00 97.31 102 ALA A N 1
ATOM 834 C CA . ALA A 1 102 ? -0.081 0.823 -15.791 1.00 97.31 102 ALA A CA 1
ATOM 835 C C . ALA A 1 102 ? -0.258 -0.705 -15.848 1.00 97.31 102 ALA A C 1
ATOM 837 O O . ALA A 1 102 ? -1.352 -1.178 -16.147 1.00 97.31 102 ALA A O 1
ATOM 838 N N . MET A 1 103 ? 0.783 -1.476 -15.513 1.00 98.00 103 MET A N 1
ATOM 839 C CA . MET A 1 103 ? 0.690 -2.938 -15.424 1.00 98.00 103 MET A CA 1
ATOM 840 C C . MET A 1 103 ? -0.291 -3.383 -14.336 1.00 98.00 103 MET A C 1
ATOM 842 O O . MET A 1 103 ? -1.158 -4.212 -14.609 1.00 98.00 103 MET A O 1
ATOM 846 N N . LEU A 1 104 ? -0.210 -2.804 -13.133 1.00 98.44 104 LEU A N 1
ATOM 847 C CA . LEU A 1 104 ? -1.152 -3.082 -12.049 1.00 98.44 104 LEU A CA 1
ATOM 848 C C . LEU A 1 104 ? -2.594 -2.790 -12.485 1.00 98.44 104 LEU A C 1
ATOM 850 O O . LEU A 1 104 ? -3.450 -3.671 -12.390 1.00 98.44 104 LEU A O 1
ATOM 854 N N . MET A 1 105 ? -2.844 -1.600 -13.042 1.00 98.50 105 MET A N 1
ATOM 855 C CA . MET A 1 105 ? -4.171 -1.216 -13.535 1.00 98.50 105 MET A CA 1
ATOM 856 C C . MET A 1 105 ? -4.685 -2.163 -14.628 1.00 98.50 105 MET A C 1
ATOM 858 O O . MET A 1 105 ? -5.847 -2.569 -14.589 1.00 98.50 105 MET A O 1
ATOM 862 N N . GLY A 1 106 ? -3.816 -2.579 -15.555 1.00 98.38 106 GLY A N 1
ATOM 863 C CA . GLY A 1 106 ? -4.151 -3.562 -16.584 1.00 98.38 106 GLY A CA 1
ATOM 864 C C . GLY A 1 106 ? -4.530 -4.925 -16.000 1.00 98.38 106 GLY A C 1
ATOM 865 O O . GLY A 1 106 ? -5.490 -5.542 -16.457 1.00 98.38 106 GLY A O 1
ATOM 866 N N . THR A 1 107 ? -3.840 -5.385 -14.951 1.00 98.56 107 THR A N 1
ATOM 867 C CA . THR A 1 107 ? -4.201 -6.649 -14.284 1.00 98.56 107 THR A CA 1
ATOM 868 C C . THR A 1 107 ? -5.486 -6.556 -13.467 1.00 98.56 107 THR A C 1
ATOM 870 O O . THR A 1 107 ? -6.253 -7.514 -13.469 1.00 98.56 107 THR A O 1
ATOM 873 N N . LEU A 1 108 ? -5.791 -5.404 -12.856 1.00 98.62 108 LEU A N 1
ATOM 874 C CA . LEU A 1 108 ? -7.093 -5.163 -12.216 1.00 98.62 108 LEU A CA 1
ATOM 875 C C . LEU A 1 108 ? -8.235 -5.266 -13.232 1.00 98.62 108 LEU A C 1
ATOM 877 O O . LEU A 1 108 ? -9.228 -5.951 -12.985 1.00 98.62 108 LEU A O 1
ATOM 881 N N . GLN A 1 109 ? -8.056 -4.651 -14.404 1.00 98.38 109 GLN A N 1
ATOM 882 C CA . GLN A 1 109 ? -9.020 -4.742 -15.498 1.00 98.38 109 GLN A CA 1
ATOM 883 C C . GLN A 1 109 ? -9.165 -6.183 -16.007 1.00 98.38 109 GLN A C 1
ATOM 885 O O . GLN A 1 109 ? -10.283 -6.664 -16.188 1.00 98.38 109 GLN A O 1
ATOM 890 N N . ALA A 1 110 ? -8.052 -6.899 -16.203 1.00 98.38 110 ALA A N 1
ATOM 891 C CA . ALA A 1 110 ? -8.063 -8.295 -16.643 1.00 98.38 110 ALA A CA 1
ATOM 892 C C . ALA A 1 110 ? -8.749 -9.228 -15.628 1.00 98.38 110 ALA A C 1
ATOM 894 O O . ALA A 1 110 ? -9.473 -10.141 -16.023 1.00 98.38 110 ALA A O 1
ATOM 895 N N . ALA A 1 111 ? -8.584 -8.957 -14.331 1.00 98.38 111 ALA A N 1
ATOM 896 C CA . ALA A 1 111 ? -9.286 -9.642 -13.250 1.00 98.38 111 ALA A CA 1
ATOM 897 C C . ALA A 1 111 ? -10.763 -9.218 -13.120 1.00 98.38 111 ALA A C 1
ATOM 899 O O . ALA A 1 111 ? -11.476 -9.770 -12.292 1.00 98.38 111 ALA A O 1
ATOM 900 N N . ARG A 1 112 ? -11.248 -8.275 -13.944 1.00 98.25 112 ARG A N 1
ATOM 901 C CA . ARG A 1 112 ? -12.617 -7.726 -13.916 1.00 98.25 112 ARG A CA 1
ATOM 902 C C . ARG A 1 112 ? -12.977 -7.032 -12.601 1.00 98.25 112 ARG A C 1
ATOM 904 O O . ARG A 1 112 ? -14.144 -7.032 -12.213 1.00 98.25 112 ARG A O 1
ATOM 911 N N . PHE A 1 113 ? -12.001 -6.424 -11.931 1.00 98.31 113 PHE A N 1
ATOM 912 C CA . PHE A 1 113 ? -12.256 -5.587 -10.760 1.00 98.31 113 PHE A CA 1
ATOM 913 C C . PHE A 1 113 ? -13.207 -4.434 -11.128 1.00 98.31 113 PHE A C 1
ATOM 915 O O . PHE A 1 113 ? -12.993 -3.791 -12.150 1.00 98.31 113 PHE A O 1
ATOM 922 N N . GLN A 1 114 ? -14.262 -4.196 -10.340 1.00 97.62 114 GLN A N 1
ATOM 923 C CA . GLN A 1 114 ? -15.286 -3.176 -10.641 1.00 97.62 114 GLN A CA 1
ATOM 924 C C . GLN A 1 114 ? -15.218 -1.954 -9.713 1.00 97.62 114 GLN A C 1
ATOM 926 O O . GLN A 1 114 ? -15.681 -0.880 -10.077 1.00 97.62 114 GLN A O 1
ATOM 931 N N . ASN A 1 115 ? -14.619 -2.080 -8.527 1.00 97.44 115 ASN A N 1
ATOM 932 C CA . ASN A 1 115 ? -14.662 -1.062 -7.475 1.00 97.44 115 ASN A CA 1
ATOM 933 C C . ASN A 1 115 ? -13.589 0.032 -7.651 1.00 97.44 115 ASN A C 1
ATOM 935 O O . ASN A 1 115 ? -12.841 0.344 -6.722 1.00 97.44 115 ASN A O 1
ATOM 939 N N . TYR A 1 116 ? -13.467 0.629 -8.840 1.00 98.12 116 TYR A N 1
ATOM 940 C CA . TYR A 1 116 ? -12.436 1.646 -9.106 1.00 98.12 116 TYR A CA 1
ATOM 941 C C . TYR A 1 116 ? -12.596 2.909 -8.241 1.00 98.12 116 TYR A C 1
ATOM 943 O O . TYR A 1 116 ? -11.597 3.547 -7.904 1.00 98.12 116 TYR A O 1
ATOM 951 N N . SER A 1 117 ? -13.817 3.221 -7.788 1.00 98.00 117 SER A N 1
ATOM 952 C CA . SER A 1 117 ? -14.101 4.285 -6.811 1.00 98.00 117 SER A CA 1
ATOM 953 C C . SER A 1 117 ? -13.423 4.092 -5.448 1.00 98.00 117 SER A C 1
ATOM 955 O O . SER A 1 117 ? -13.220 5.061 -4.699 1.00 98.00 117 SER A O 1
ATOM 957 N N . ASP A 1 118 ? -13.055 2.849 -5.128 1.00 98.06 118 ASP A N 1
ATOM 958 C CA . ASP A 1 118 ? -12.395 2.463 -3.882 1.00 98.06 118 ASP A CA 1
ATOM 959 C C . ASP A 1 118 ? -10.866 2.470 -4.000 1.00 98.06 118 ASP A C 1
ATOM 961 O O . ASP A 1 118 ? -10.168 2.210 -3.019 1.00 98.06 118 ASP A O 1
ATOM 965 N N . ILE A 1 119 ? -10.320 2.833 -5.164 1.00 98.62 119 ILE A N 1
ATOM 966 C CA . ILE A 1 119 ? -8.878 2.960 -5.374 1.00 98.62 119 ILE A CA 1
ATOM 967 C C . ILE A 1 119 ? -8.409 4.380 -5.040 1.00 98.62 119 ILE A C 1
ATOM 969 O O . ILE A 1 119 ? -8.973 5.380 -5.492 1.00 98.62 119 ILE A O 1
ATOM 973 N N . VAL A 1 120 ? -7.324 4.454 -4.270 1.00 98.75 120 VAL A N 1
ATOM 974 C CA . VAL A 1 120 ? -6.542 5.663 -4.014 1.00 98.75 120 VAL A CA 1
ATOM 975 C C . VAL A 1 120 ? -5.115 5.422 -4.489 1.00 98.75 120 VAL A C 1
ATOM 977 O O . VAL A 1 120 ? -4.418 4.567 -3.950 1.00 98.75 120 VAL A O 1
ATOM 980 N N . ILE A 1 121 ? -4.653 6.187 -5.471 1.00 98.69 121 ILE A N 1
ATOM 981 C CA . ILE A 1 121 ? -3.259 6.153 -5.919 1.00 98.69 121 ILE A CA 1
ATOM 982 C C . ILE A 1 121 ? -2.522 7.324 -5.280 1.00 98.69 121 ILE A C 1
ATOM 984 O O . ILE A 1 121 ? -2.880 8.476 -5.507 1.00 98.69 121 ILE A O 1
ATOM 988 N N . VAL A 1 122 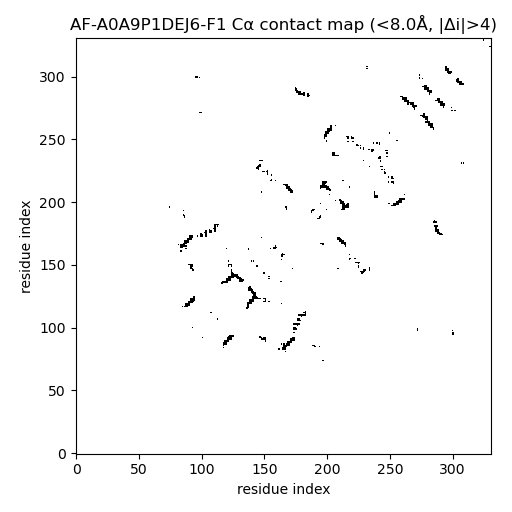? -1.472 7.038 -4.513 1.00 98.69 122 VAL A N 1
ATOM 989 C CA . VAL A 1 122 ? -0.567 8.063 -3.985 1.00 98.69 122 VAL A CA 1
ATOM 990 C C . VAL A 1 122 ? 0.661 8.161 -4.882 1.00 98.69 122 VAL A C 1
ATOM 992 O O . VAL A 1 122 ? 1.364 7.170 -5.070 1.00 98.69 122 VAL A O 1
ATOM 995 N N . ILE A 1 123 ? 0.945 9.351 -5.413 1.00 98.31 123 ILE A N 1
ATOM 996 C CA . ILE A 1 123 ? 2.088 9.616 -6.295 1.00 98.31 123 ILE A CA 1
ATOM 997 C C . ILE A 1 123 ? 3.081 10.545 -5.591 1.00 98.31 123 ILE A C 1
ATOM 999 O O . ILE A 1 123 ? 2.889 11.763 -5.516 1.00 98.31 123 ILE A O 1
ATOM 1003 N N . GLY A 1 124 ? 4.171 9.948 -5.110 1.00 97.56 124 GLY A N 1
ATOM 1004 C CA . GLY A 1 124 ? 5.281 10.650 -4.473 1.00 97.56 124 GLY A CA 1
ATOM 1005 C C . GLY A 1 124 ? 6.217 11.378 -5.436 1.00 97.56 124 GLY A C 1
ATOM 1006 O O . GLY A 1 124 ? 6.441 10.943 -6.574 1.00 97.56 124 GLY A O 1
ATOM 1007 N N . GLY A 1 125 ? 6.832 12.450 -4.933 1.00 96.31 125 GLY A N 1
ATOM 1008 C CA . GLY A 1 125 ? 7.801 13.278 -5.652 1.00 96.31 125 GLY A CA 1
ATOM 1009 C C . GLY A 1 125 ? 7.196 14.160 -6.747 1.00 96.31 125 GLY A C 1
ATOM 1010 O O . GLY A 1 125 ? 7.927 14.583 -7.645 1.00 96.31 125 GLY A O 1
ATOM 1011 N N . SER A 1 126 ? 5.889 14.409 -6.707 1.00 97.19 126 SER A N 1
ATOM 1012 C CA . SER A 1 126 ? 5.162 15.287 -7.633 1.00 97.19 126 SER A CA 1
ATOM 1013 C C . SER A 1 126 ? 5.630 16.747 -7.516 1.00 97.19 126 SER A C 1
ATOM 1015 O O . SER A 1 126 ? 6.406 17.090 -6.626 1.00 97.19 126 SER A O 1
ATOM 1017 N N . SER A 1 127 ? 5.228 17.620 -8.445 1.00 97.31 127 SER A N 1
ATOM 1018 C CA . SER A 1 127 ? 5.597 19.049 -8.400 1.00 97.31 127 SER A CA 1
ATOM 1019 C C . SER A 1 127 ? 4.776 19.858 -7.396 1.00 97.31 127 SER A C 1
ATOM 1021 O O . SER A 1 127 ? 5.197 20.943 -7.010 1.00 97.31 127 SER A O 1
ATOM 1023 N N . GLN A 1 128 ? 3.615 19.342 -6.991 1.00 97.69 128 GLN A N 1
ATOM 1024 C CA . GLN A 1 128 ? 2.697 19.981 -6.057 1.00 97.69 128 GLN A CA 1
ATOM 1025 C C . GLN A 1 128 ? 1.933 18.933 -5.241 1.00 97.69 128 GLN A C 1
ATOM 1027 O O . GLN A 1 128 ? 1.871 17.764 -5.629 1.00 97.69 128 GLN A O 1
ATOM 1032 N N . ASP A 1 129 ? 1.360 19.372 -4.123 1.00 98.31 129 ASP A N 1
ATOM 1033 C CA . ASP A 1 129 ? 0.478 18.564 -3.284 1.00 98.31 129 ASP A CA 1
ATOM 1034 C C . ASP A 1 129 ? -0.974 18.808 -3.706 1.00 98.31 129 ASP A C 1
ATOM 1036 O O . ASP A 1 129 ? -1.449 19.944 -3.655 1.00 98.31 129 ASP A O 1
ATOM 1040 N N . GLN A 1 130 ? -1.687 17.764 -4.130 1.00 98.38 130 GLN A N 1
ATOM 1041 C CA . GLN A 1 130 ? -3.091 17.882 -4.533 1.00 98.38 130 GLN A CA 1
ATOM 1042 C C . GLN A 1 130 ? -3.848 16.554 -4.458 1.00 98.38 130 GLN A C 1
ATOM 1044 O O . GLN A 1 130 ? -3.260 15.476 -4.535 1.00 98.38 130 GLN A O 1
ATOM 1049 N N . VAL A 1 131 ? -5.175 16.642 -4.354 1.00 98.62 131 VAL A N 1
ATOM 1050 C CA . VAL A 1 131 ? -6.093 15.498 -4.418 1.00 98.62 131 VAL A CA 1
ATOM 1051 C C . VAL A 1 131 ? -7.109 15.748 -5.528 1.00 98.62 131 VAL A C 1
ATOM 1053 O O . VAL A 1 131 ? -7.777 16.780 -5.530 1.00 98.62 131 VAL A O 1
ATOM 1056 N N . TYR A 1 132 ? -7.236 14.815 -6.471 1.00 98.50 132 TYR A N 1
ATOM 1057 C CA . TYR A 1 132 ? -8.175 14.914 -7.594 1.00 98.50 132 TYR A CA 1
ATOM 1058 C C . TYR A 1 132 ? -8.749 13.545 -7.983 1.00 98.50 132 TYR A C 1
ATOM 1060 O O . TYR A 1 132 ? -8.374 12.509 -7.427 1.00 98.50 132 TYR A O 1
ATOM 1068 N N . LYS A 1 133 ? -9.704 13.546 -8.918 1.00 98.38 133 LYS A N 1
ATOM 1069 C CA . LYS A 1 133 ? -10.281 12.341 -9.521 1.00 98.38 133 LYS A CA 1
ATOM 1070 C C . LYS A 1 133 ? -9.750 12.154 -10.939 1.00 98.38 133 LYS A C 1
ATOM 1072 O O . LYS A 1 133 ? -9.805 13.090 -11.732 1.00 98.38 133 LYS A O 1
ATOM 1077 N N . ASP A 1 134 ? -9.281 10.949 -11.240 1.00 97.81 134 ASP A N 1
ATOM 1078 C CA . ASP A 1 134 ? -8.983 10.487 -12.597 1.00 97.81 134 ASP A CA 1
ATOM 1079 C C . ASP A 1 134 ? -9.983 9.376 -12.943 1.00 97.81 134 ASP A C 1
ATOM 1081 O O . ASP A 1 134 ? -9.864 8.231 -12.495 1.00 97.81 134 ASP A O 1
ATOM 1085 N N . GLY A 1 135 ? -11.070 9.761 -13.617 1.00 97.19 135 GLY A N 1
ATOM 1086 C CA . GLY A 1 135 ? -12.271 8.934 -13.705 1.00 97.19 135 GLY A CA 1
ATOM 1087 C C . GLY A 1 135 ? -12.834 8.629 -12.311 1.00 97.19 135 GLY A C 1
ATOM 1088 O O . GLY A 1 135 ? -13.127 9.535 -11.530 1.00 97.19 135 GLY A O 1
ATOM 1089 N N . GLU A 1 136 ? -12.975 7.346 -11.983 1.00 97.75 136 GLU A N 1
ATOM 1090 C CA . GLU A 1 136 ? -13.465 6.907 -10.669 1.00 97.75 136 GLU A CA 1
ATOM 1091 C C . GLU A 1 136 ? -12.363 6.867 -9.598 1.00 97.75 136 GLU A C 1
ATOM 1093 O O . GLU A 1 136 ? -12.653 6.942 -8.398 1.00 97.75 136 GLU A O 1
ATOM 1098 N N . ILE A 1 137 ? -11.096 6.822 -10.010 1.00 98.56 137 ILE A N 1
ATOM 1099 C CA . ILE A 1 137 ? -9.947 6.641 -9.123 1.00 98.56 137 ILE A CA 1
ATOM 1100 C C . ILE A 1 137 ? -9.628 7.956 -8.413 1.00 98.56 137 ILE A C 1
ATOM 1102 O O . ILE A 1 137 ? -9.597 9.028 -9.019 1.00 98.56 137 ILE A O 1
ATOM 1106 N N . THR A 1 138 ? -9.370 7.890 -7.107 1.00 98.75 138 THR A N 1
ATOM 1107 C CA . THR A 1 138 ? -8.814 9.030 -6.368 1.00 98.75 138 THR A CA 1
ATOM 1108 C C . THR A 1 138 ? -7.300 9.060 -6.537 1.00 98.75 138 THR A C 1
ATOM 1110 O O . THR A 1 138 ? -6.631 8.064 -6.271 1.00 98.75 138 THR A O 1
ATOM 1113 N N . VAL A 1 139 ? -6.743 10.211 -6.902 1.00 98.75 139 VAL A N 1
ATOM 1114 C CA . VAL A 1 139 ? -5.295 10.422 -6.976 1.00 98.75 139 VAL A CA 1
ATOM 1115 C C . VAL A 1 139 ? -4.877 11.441 -5.922 1.00 98.75 139 VAL A C 1
ATOM 1117 O O . VAL A 1 139 ? -5.491 12.498 -5.787 1.00 98.75 139 VAL A O 1
ATOM 1120 N N . VAL A 1 140 ? -3.835 11.104 -5.164 1.00 98.75 140 VAL A N 1
ATOM 1121 C CA . VAL A 1 140 ? -3.177 11.975 -4.187 1.00 98.75 140 VAL A CA 1
ATOM 1122 C C . VAL A 1 140 ? -1.746 12.195 -4.655 1.00 98.75 140 VAL A C 1
ATOM 1124 O O . VAL A 1 140 ? -0.897 11.312 -4.545 1.00 98.75 140 VAL A O 1
ATOM 1127 N N . GLU A 1 141 ? -1.465 13.374 -5.186 1.00 98.62 141 GLU A N 1
ATOM 1128 C CA . GLU A 1 141 ? -0.105 13.785 -5.512 1.00 98.62 141 GLU A CA 1
ATOM 1129 C C . GLU A 1 141 ? 0.528 14.475 -4.314 1.00 98.62 141 GLU A C 1
ATOM 1131 O O . GLU A 1 141 ? -0.107 15.272 -3.623 1.00 98.62 141 GLU A O 1
ATOM 1136 N N . THR A 1 142 ? 1.796 14.161 -4.069 1.00 98.56 142 THR A N 1
ATOM 1137 C CA . THR A 1 142 ? 2.584 14.830 -3.041 1.00 98.56 142 THR A CA 1
ATOM 1138 C C . THR A 1 142 ? 4.021 15.042 -3.495 1.00 98.56 142 THR A C 1
ATOM 1140 O O . THR A 1 142 ? 4.631 14.192 -4.147 1.00 98.56 142 THR A O 1
ATOM 1143 N N . THR A 1 143 ? 4.568 16.194 -3.132 1.00 97.69 143 THR A N 1
ATOM 1144 C CA . THR A 1 143 ? 5.985 16.553 -3.216 1.00 97.69 143 THR A CA 1
ATOM 1145 C C . THR A 1 143 ? 6.840 15.704 -2.275 1.00 97.69 143 THR A C 1
ATOM 1147 O O . THR A 1 143 ? 8.021 15.479 -2.553 1.00 97.69 143 THR A O 1
ATOM 1150 N N . PHE A 1 144 ? 6.250 15.177 -1.195 1.00 97.25 144 PHE A N 1
ATOM 1151 C CA . PHE A 1 144 ? 6.919 14.280 -0.262 1.00 97.25 144 PHE A CA 1
ATOM 1152 C C . PHE A 1 144 ? 7.344 12.976 -0.955 1.00 97.25 144 PHE A C 1
ATOM 1154 O O . PHE A 1 144 ? 6.643 12.431 -1.812 1.00 97.25 144 PHE A O 1
ATOM 1161 N N . MET A 1 145 ? 8.521 12.465 -0.591 1.00 94.12 145 MET A N 1
ATOM 1162 C CA . MET A 1 145 ? 9.082 11.248 -1.173 1.00 94.12 145 MET A CA 1
ATOM 1163 C C . MET A 1 145 ? 9.835 10.455 -0.108 1.00 94.12 145 MET A C 1
ATOM 1165 O O . MET A 1 145 ? 10.935 10.821 0.297 1.00 94.12 145 MET A O 1
ATOM 1169 N N . SER A 1 146 ? 9.246 9.338 0.311 1.00 94.69 146 SER A N 1
ATOM 1170 C CA . SER A 1 146 ? 9.841 8.369 1.239 1.00 94.69 146 SER A CA 1
ATOM 1171 C C . SER A 1 146 ? 9.729 6.944 0.681 1.00 94.69 146 SER A C 1
ATOM 1173 O O . SER A 1 146 ? 9.437 5.985 1.394 1.00 94.69 146 SER A O 1
ATOM 1175 N N . TYR A 1 147 ? 9.913 6.816 -0.641 1.00 90.12 147 TYR A N 1
ATOM 1176 C CA . TYR A 1 147 ? 9.811 5.561 -1.396 1.00 90.12 147 TYR A CA 1
ATOM 1177 C C . TYR A 1 147 ? 8.540 4.775 -1.030 1.00 90.12 147 TYR A C 1
ATOM 1179 O O . TYR A 1 147 ? 7.428 5.274 -1.228 1.00 90.12 147 TYR A O 1
ATOM 1187 N N . ASP A 1 148 ? 8.707 3.578 -0.465 1.00 91.94 148 ASP A N 1
ATOM 1188 C CA . ASP A 1 148 ? 7.642 2.627 -0.156 1.00 91.94 148 ASP A CA 1
ATOM 1189 C C . ASP A 1 148 ? 6.700 3.097 0.963 1.00 91.94 148 ASP A C 1
ATOM 1191 O O . ASP A 1 148 ? 5.632 2.510 1.137 1.00 91.94 148 ASP A O 1
ATOM 1195 N N . LEU A 1 149 ? 7.057 4.160 1.699 1.00 96.38 149 LEU A N 1
ATOM 1196 C CA . LEU A 1 149 ? 6.271 4.699 2.818 1.00 96.38 149 LEU A CA 1
ATOM 1197 C C . LEU A 1 149 ? 5.582 6.036 2.505 1.00 96.38 149 LEU A C 1
ATOM 1199 O O . LEU A 1 149 ? 4.870 6.570 3.356 1.00 96.38 149 LEU A O 1
ATOM 1203 N N . THR A 1 150 ? 5.758 6.579 1.294 1.00 97.50 150 THR A N 1
ATOM 1204 C CA . THR A 1 150 ? 5.146 7.861 0.889 1.00 97.50 150 THR A CA 1
ATOM 1205 C C . THR A 1 150 ? 3.625 7.835 1.052 1.00 97.50 150 THR A C 1
ATOM 1207 O O . THR A 1 150 ? 3.033 8.772 1.588 1.00 97.50 150 THR A O 1
ATOM 1210 N N . GLY A 1 151 ? 3.004 6.723 0.661 1.00 98.06 151 GLY A N 1
ATOM 1211 C CA . GLY A 1 151 ? 1.572 6.493 0.765 1.00 98.06 151 GLY A CA 1
ATOM 1212 C C . GLY A 1 151 ? 1.047 6.573 2.192 1.00 98.06 151 GLY A C 1
ATOM 1213 O O . GLY A 1 151 ? -0.034 7.109 2.392 1.00 98.06 151 GLY A O 1
ATOM 1214 N N . LEU A 1 152 ? 1.813 6.122 3.190 1.00 98.38 152 LEU A N 1
ATOM 1215 C CA . LEU A 1 152 ? 1.402 6.195 4.597 1.00 98.38 152 LEU A CA 1
ATOM 1216 C C . LEU A 1 152 ? 1.446 7.631 5.139 1.00 98.38 152 LEU A C 1
ATOM 1218 O O . LEU A 1 152 ? 0.554 8.031 5.887 1.00 98.38 152 LEU A O 1
ATOM 1222 N N . SER A 1 153 ? 2.438 8.432 4.737 1.00 98.44 153 SER A N 1
ATOM 1223 C CA . SER A 1 153 ? 2.461 9.864 5.074 1.00 98.44 153 SER A CA 1
ATOM 1224 C C . SER A 1 153 ? 1.263 10.584 4.449 1.00 98.44 153 SER A C 1
ATOM 1226 O O . SER A 1 153 ? 0.458 11.189 5.161 1.00 98.44 153 SER A O 1
ATOM 1228 N N . ALA A 1 154 ? 1.070 10.437 3.134 1.00 98.44 154 ALA A N 1
ATOM 1229 C CA . ALA A 1 154 ? -0.040 11.068 2.423 1.00 98.44 154 ALA A CA 1
ATOM 1230 C C . ALA A 1 154 ? -1.405 10.631 2.974 1.00 98.44 154 ALA A C 1
ATOM 1232 O O . ALA A 1 154 ? -2.292 11.465 3.156 1.00 98.44 154 ALA A O 1
ATOM 1233 N N . LEU A 1 155 ? -1.560 9.342 3.296 1.00 98.31 155 LEU A N 1
ATOM 1234 C CA . LEU A 1 155 ? -2.789 8.809 3.870 1.00 98.31 155 LEU A CA 1
ATOM 1235 C C . LEU A 1 155 ? -3.117 9.475 5.204 1.00 98.31 155 LEU A C 1
ATOM 1237 O O . LEU A 1 155 ? -4.264 9.846 5.407 1.00 98.31 155 LEU A O 1
ATOM 1241 N N . TRP A 1 156 ? -2.138 9.704 6.082 1.00 98.56 156 TRP A N 1
ATOM 1242 C CA . TRP A 1 156 ? -2.390 10.421 7.332 1.00 98.56 156 TRP A CA 1
ATOM 1243 C C . TRP A 1 156 ? -2.854 11.857 7.089 1.00 98.56 156 TRP A C 1
ATOM 1245 O O . TRP A 1 156 ? -3.850 12.284 7.674 1.00 98.56 156 TRP A O 1
ATOM 1255 N N . HIS A 1 157 ? -2.191 12.603 6.205 1.00 98.56 157 HIS A N 1
ATOM 1256 C CA . HIS A 1 157 ? -2.586 13.988 5.918 1.00 98.56 157 HIS A CA 1
ATOM 1257 C C . HIS A 1 157 ? -3.965 14.081 5.253 1.00 98.56 157 HIS A C 1
ATOM 1259 O O . HIS A 1 157 ? -4.708 15.020 5.524 1.00 98.56 157 HIS A O 1
ATOM 1265 N N . GLN A 1 158 ? -4.335 13.086 4.442 1.00 98.38 158 GLN A N 1
ATOM 1266 C CA . GLN A 1 158 ? -5.570 13.082 3.652 1.00 98.38 158 GLN A CA 1
ATOM 1267 C C . GLN A 1 158 ? -6.677 12.173 4.201 1.00 98.38 158 GLN A C 1
ATOM 1269 O O . GLN A 1 158 ? -7.736 12.074 3.591 1.00 98.38 158 GLN A O 1
ATOM 1274 N N . ARG A 1 159 ? -6.500 11.530 5.360 1.00 96.81 159 ARG A N 1
ATOM 1275 C CA . ARG A 1 159 ? -7.465 10.553 5.913 1.00 96.81 159 ARG A CA 1
ATOM 1276 C C . ARG A 1 159 ? -8.878 11.096 6.125 1.00 96.81 159 ARG A C 1
ATOM 1278 O O . ARG A 1 159 ? -9.823 10.319 6.123 1.00 96.81 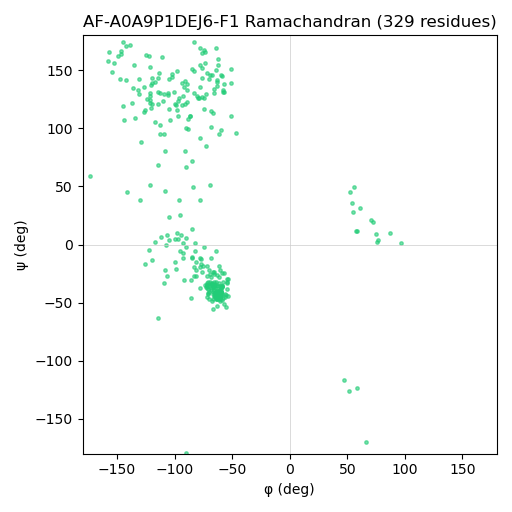159 ARG A O 1
ATOM 1285 N N . ASN A 1 160 ? -9.025 12.411 6.291 1.00 96.19 160 ASN A N 1
ATOM 1286 C CA . ASN A 1 160 ? -10.320 13.081 6.443 1.00 96.19 160 ASN A CA 1
ATOM 1287 C C . ASN A 1 160 ? -10.901 13.589 5.116 1.00 96.19 160 ASN A C 1
ATOM 1289 O O . ASN A 1 160 ? -12.046 14.035 5.082 1.00 96.19 160 ASN A O 1
ATOM 1293 N N . HIS A 1 161 ? -10.138 13.522 4.023 1.00 97.50 161 HIS A N 1
ATOM 1294 C CA . HIS A 1 161 ? -10.603 13.927 2.706 1.00 97.50 161 HIS A CA 1
ATOM 1295 C C . HIS A 1 161 ? -11.727 12.979 2.240 1.00 97.50 161 HIS A C 1
ATOM 1297 O O . HIS A 1 161 ? -11.520 11.761 2.256 1.00 97.50 161 HIS A O 1
ATOM 1303 N N . PRO A 1 162 ? -12.890 13.478 1.769 1.00 96.88 162 PRO A N 1
ATOM 1304 C CA . PRO A 1 162 ? -14.048 12.636 1.438 1.00 96.88 162 PRO A CA 1
ATOM 1305 C C . PRO A 1 162 ? -13.753 11.500 0.449 1.00 96.88 162 PRO A C 1
ATOM 1307 O O . PRO A 1 162 ? -14.327 10.422 0.543 1.00 96.88 162 PRO A O 1
ATOM 1310 N N . TRP A 1 163 ? -12.829 11.719 -0.490 1.00 98.12 163 TRP A N 1
ATOM 1311 C CA . TRP A 1 163 ? -12.444 10.712 -1.489 1.00 98.12 163 TRP A CA 1
ATOM 1312 C C . TRP A 1 163 ? -11.374 9.712 -1.032 1.00 98.12 163 TRP A C 1
ATOM 1314 O O . TRP A 1 163 ? -11.134 8.726 -1.735 1.00 98.12 163 TRP A O 1
ATOM 1324 N N . VAL A 1 164 ? -10.724 9.964 0.106 1.00 98.00 164 VAL A N 1
ATOM 1325 C CA . VAL A 1 164 ? -9.634 9.137 0.652 1.00 98.00 164 VAL A CA 1
ATOM 1326 C C . VAL A 1 164 ? -10.085 8.386 1.900 1.00 98.00 164 VAL A C 1
ATOM 1328 O O . VAL A 1 164 ? -9.660 7.257 2.100 1.00 98.00 164 VAL A O 1
ATOM 1331 N N . ARG A 1 165 ? -10.972 8.968 2.711 1.00 97.19 165 ARG A N 1
ATOM 1332 C CA . ARG A 1 165 ? -11.462 8.372 3.956 1.00 97.19 165 ARG A CA 1
ATOM 1333 C C . ARG A 1 165 ? -12.127 7.003 3.716 1.00 97.19 165 ARG A C 1
ATOM 1335 O O . ARG A 1 165 ? -12.981 6.875 2.840 1.00 97.19 165 ARG A O 1
ATOM 1342 N N . ALA A 1 166 ? -11.766 6.007 4.527 1.00 97.00 166 ALA A N 1
ATOM 1343 C CA . ALA A 1 166 ? -12.370 4.667 4.592 1.00 97.00 166 ALA A CA 1
ATOM 1344 C C . ALA A 1 166 ? -12.345 4.108 6.026 1.00 97.00 166 ALA A C 1
ATOM 1346 O O . ALA A 1 166 ? -11.621 4.647 6.872 1.00 97.00 166 ALA A O 1
ATOM 1347 N N . GLN A 1 167 ? -13.098 3.028 6.288 1.00 96.38 167 GLN A N 1
ATOM 1348 C CA . GLN A 1 167 ? -13.007 2.283 7.560 1.00 96.38 167 GLN A CA 1
ATOM 1349 C C . GLN A 1 167 ? -11.700 1.489 7.661 1.00 96.38 167 GLN A C 1
ATOM 1351 O O . GLN A 1 167 ? -11.127 1.372 8.743 1.00 96.38 167 GLN A O 1
ATOM 1356 N N . ALA A 1 168 ? -11.215 0.972 6.534 1.00 97.81 168 ALA A N 1
ATOM 1357 C CA . ALA A 1 168 ? -9.970 0.232 6.437 1.00 97.81 168 ALA A CA 1
ATOM 1358 C C . ALA A 1 168 ? -9.269 0.470 5.096 1.00 97.81 168 ALA A C 1
ATOM 1360 O O . ALA A 1 168 ? -9.866 0.931 4.118 1.00 97.81 168 ALA A O 1
ATOM 1361 N N . TYR A 1 169 ? -7.992 0.107 5.051 1.00 98.50 169 TYR A N 1
ATOM 1362 C CA . TYR A 1 169 ? -7.132 0.272 3.889 1.00 98.50 169 TYR A CA 1
ATOM 1363 C C . TYR A 1 169 ? -6.377 -1.022 3.599 1.00 98.50 169 TYR A C 1
ATOM 1365 O O . TYR A 1 169 ? -5.790 -1.618 4.501 1.00 98.50 169 TYR A O 1
ATOM 1373 N N . LEU A 1 170 ? -6.364 -1.433 2.332 1.00 98.62 170 LEU A N 1
ATOM 1374 C CA . LEU A 1 170 ? -5.416 -2.401 1.787 1.00 98.62 170 LEU A CA 1
ATOM 1375 C C . LEU A 1 170 ? -4.289 -1.610 1.121 1.00 98.62 170 LEU A C 1
ATOM 1377 O O . LEU A 1 170 ? -4.515 -0.963 0.103 1.00 98.62 170 LEU A O 1
ATOM 1381 N N . TYR A 1 171 ? -3.093 -1.639 1.698 1.00 98.69 171 TYR A N 1
ATOM 1382 C CA . TYR A 1 171 ? -1.943 -0.871 1.228 1.00 98.69 171 TYR A CA 1
ATOM 1383 C C . TYR A 1 171 ? -1.011 -1.734 0.385 1.00 98.69 171 TYR A C 1
ATOM 1385 O O . TYR A 1 171 ? -0.459 -2.722 0.877 1.00 98.69 171 TYR A O 1
ATOM 1393 N N . LEU A 1 172 ? -0.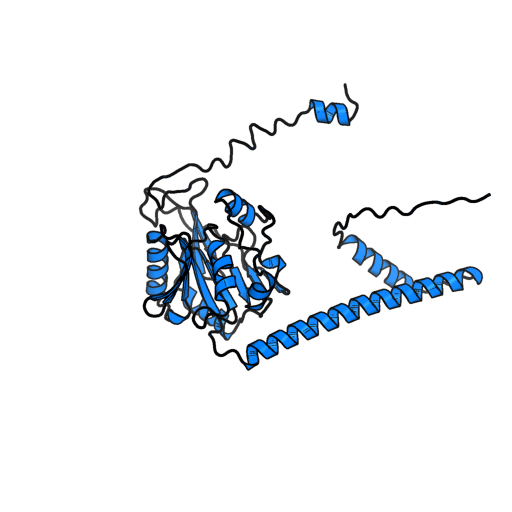817 -1.338 -0.873 1.00 98.25 172 LEU A N 1
ATOM 1394 C CA . LEU A 1 172 ? 0.037 -2.000 -1.853 1.00 98.25 172 LEU A CA 1
ATOM 1395 C C . LEU A 1 172 ? 1.075 -1.029 -2.431 1.00 98.25 172 LEU A C 1
ATOM 1397 O O . LEU A 1 172 ? 0.931 0.191 -2.380 1.00 98.25 172 LEU A O 1
ATOM 1401 N N . LEU A 1 173 ? 2.101 -1.597 -3.058 1.00 97.62 173 LEU A N 1
ATOM 1402 C CA . LEU A 1 173 ? 3.042 -0.870 -3.909 1.00 97.62 173 LEU A CA 1
ATOM 1403 C C . LEU A 1 173 ? 2.636 -1.050 -5.378 1.00 97.62 173 LEU A C 1
ATOM 1405 O O . LEU A 1 173 ? 2.152 -2.113 -5.748 1.00 97.62 173 LEU A O 1
ATOM 1409 N N . ASP A 1 174 ? 2.905 -0.069 -6.234 1.00 97.25 174 ASP A N 1
ATOM 1410 C CA . ASP A 1 174 ? 2.624 -0.110 -7.686 1.00 97.25 174 ASP A CA 1
ATOM 1411 C C . ASP A 1 174 ? 3.394 -1.180 -8.489 1.00 97.25 174 ASP A C 1
ATOM 1413 O O . ASP A 1 174 ? 3.157 -1.371 -9.677 1.00 97.25 174 ASP A O 1
ATOM 1417 N N . THR A 1 175 ? 4.314 -1.891 -7.843 1.00 96.75 175 THR A N 1
ATOM 1418 C CA . THR A 1 175 ? 5.138 -2.972 -8.406 1.00 96.75 175 THR A CA 1
ATOM 1419 C C . THR A 1 175 ? 4.546 -4.363 -8.150 1.00 96.75 175 THR A C 1
ATOM 1421 O O . THR A 1 175 ? 5.276 -5.360 -8.095 1.00 96.75 175 THR A O 1
ATOM 1424 N N . VAL A 1 176 ? 3.229 -4.428 -7.959 1.00 98.44 176 VAL A N 1
ATOM 1425 C CA . VAL A 1 176 ? 2.455 -5.669 -7.856 1.00 98.44 176 VAL A CA 1
ATOM 1426 C C . VAL A 1 176 ? 1.543 -5.838 -9.068 1.00 98.44 176 VAL A C 1
ATOM 1428 O O . VAL A 1 176 ? 1.224 -4.874 -9.757 1.00 98.44 176 VAL A O 1
ATOM 1431 N N . THR A 1 177 ? 1.088 -7.060 -9.302 1.00 98.69 177 THR A N 1
ATOM 1432 C CA . THR A 1 177 ? -0.082 -7.361 -10.132 1.00 98.69 177 THR A CA 1
ATOM 1433 C C . THR A 1 177 ? -1.098 -8.139 -9.310 1.00 98.69 177 THR A C 1
ATOM 1435 O O . THR A 1 177 ? -0.772 -8.694 -8.254 1.00 98.69 177 THR A O 1
ATOM 1438 N N . VAL A 1 178 ? -2.337 -8.164 -9.788 1.00 98.69 178 VAL A N 1
ATOM 1439 C CA . VAL A 1 178 ? -3.411 -8.940 -9.167 1.00 98.69 178 VAL A CA 1
ATOM 1440 C C . VAL A 1 178 ? -3.674 -10.226 -9.947 1.00 98.69 178 VAL A C 1
ATOM 1442 O O . VAL A 1 178 ? -3.580 -10.250 -11.176 1.00 98.69 178 VAL A O 1
ATOM 1445 N N . GLY A 1 179 ? -3.995 -11.297 -9.227 1.00 98.56 179 GLY A N 1
ATOM 1446 C CA . GLY A 1 179 ? -4.510 -12.535 -9.797 1.00 98.56 179 GLY A CA 1
ATOM 1447 C C . GLY A 1 179 ? -6.017 -12.482 -10.044 1.00 98.56 179 GLY A C 1
ATOM 1448 O O . GLY A 1 179 ? -6.708 -11.528 -9.681 1.00 98.56 179 GLY A O 1
ATOM 1449 N N . VAL A 1 180 ? -6.537 -13.534 -10.676 1.00 98.31 180 VAL A N 1
ATOM 1450 C CA . VAL A 1 180 ? -7.955 -13.636 -11.062 1.00 98.31 180 VAL A CA 1
ATOM 1451 C C . VAL A 1 180 ? -8.907 -13.712 -9.864 1.00 98.31 180 VAL A C 1
ATOM 1453 O O . VAL A 1 180 ? -10.070 -13.347 -9.997 1.00 98.31 180 VAL A O 1
ATOM 1456 N N . GLY A 1 181 ? -8.432 -14.163 -8.700 1.00 98.44 181 GLY A N 1
ATOM 1457 C CA . GLY A 1 181 ? -9.214 -14.259 -7.467 1.00 98.44 181 GLY A CA 1
ATOM 1458 C C . GLY A 1 181 ? -9.157 -13.002 -6.596 1.00 98.44 181 GLY A C 1
ATOM 1459 O O . GLY A 1 181 ? -9.796 -12.963 -5.545 1.00 98.44 181 GLY A O 1
ATOM 1460 N N . PHE A 1 182 ? -8.400 -11.972 -6.992 1.00 98.56 182 PHE A N 1
ATOM 1461 C CA . PHE A 1 182 ? -8.271 -10.738 -6.214 1.00 98.56 182 PHE A CA 1
ATOM 1462 C C . PHE A 1 182 ? -9.614 -10.035 -5.939 1.00 98.56 182 PHE A C 1
ATOM 1464 O O . PHE A 1 182 ? -9.838 -9.683 -4.781 1.00 98.56 182 PHE A O 1
ATOM 1471 N N . PRO A 1 183 ? -10.530 -9.848 -6.917 1.00 98.50 183 PRO A N 1
ATOM 1472 C CA . PRO A 1 183 ? -11.785 -9.138 -6.659 1.00 98.50 183 PRO A CA 1
ATOM 1473 C C . PRO A 1 183 ? -12.640 -9.802 -5.578 1.00 98.50 183 PRO A C 1
ATOM 1475 O O . PRO A 1 183 ? -13.143 -9.114 -4.697 1.00 98.50 183 PRO A O 1
ATOM 1478 N N . GLU A 1 184 ? -12.749 -11.134 -5.596 1.00 98.06 184 GLU A N 1
ATOM 1479 C CA . GLU A 1 184 ? -13.495 -11.890 -4.582 1.00 98.06 184 GLU A CA 1
ATOM 1480 C C . GLU A 1 184 ? -12.884 -11.706 -3.187 1.00 98.06 184 GLU A C 1
ATOM 1482 O O . GLU A 1 184 ? -13.596 -11.467 -2.212 1.00 98.06 184 GLU A O 1
ATOM 1487 N N . LYS A 1 185 ? -11.551 -11.753 -3.083 1.00 97.88 185 LYS A N 1
ATOM 1488 C CA . LYS A 1 185 ? -10.847 -11.546 -1.810 1.00 97.88 185 LYS A CA 1
ATOM 1489 C C . LYS A 1 185 ? -10.993 -10.118 -1.301 1.00 97.88 185 LYS A C 1
ATOM 1491 O O . LYS A 1 185 ? -11.193 -9.923 -0.104 1.00 97.88 185 LYS A O 1
ATOM 1496 N N . PHE A 1 186 ? -10.912 -9.132 -2.191 1.00 97.81 186 PHE A N 1
ATOM 1497 C CA . PHE A 1 186 ? -11.131 -7.730 -1.850 1.00 97.81 186 PHE A CA 1
ATOM 1498 C C . PHE A 1 186 ? -12.558 -7.504 -1.333 1.00 97.81 186 PHE A C 1
ATOM 1500 O O . PHE A 1 186 ? -12.739 -6.918 -0.265 1.00 97.81 186 PHE A O 1
ATOM 1507 N N . GLU A 1 187 ? -13.558 -8.046 -2.030 1.00 96.88 187 GLU A N 1
ATOM 1508 C CA . GLU A 1 187 ? -14.961 -7.963 -1.625 1.00 96.88 187 GLU A CA 1
ATOM 1509 C C . GLU A 1 187 ? -15.181 -8.619 -0.256 1.00 96.88 187 GLU A C 1
ATOM 1511 O O . GLU A 1 187 ? -15.751 -7.998 0.643 1.00 96.88 187 GLU A O 1
ATOM 1516 N N . ALA A 1 188 ? -14.637 -9.821 -0.045 1.00 96.19 188 ALA A N 1
ATOM 1517 C CA . ALA A 1 188 ? -14.730 -10.526 1.230 1.00 96.19 188 ALA A CA 1
ATOM 1518 C C . ALA A 1 188 ? -14.123 -9.726 2.393 1.00 96.19 188 ALA A C 1
ATOM 1520 O O . ALA A 1 188 ? -14.652 -9.770 3.501 1.00 96.19 188 ALA A O 1
ATOM 1521 N N . LEU A 1 189 ? -13.039 -8.979 2.167 1.00 94.94 189 LEU A N 1
ATOM 1522 C CA . LEU A 1 189 ? -12.433 -8.099 3.173 1.00 94.94 189 LEU A CA 1
ATOM 1523 C C . LEU A 1 189 ? -13.276 -6.848 3.462 1.00 94.94 189 LEU A C 1
ATOM 1525 O O . LEU A 1 189 ? -13.205 -6.309 4.565 1.00 94.94 189 LEU A O 1
ATOM 1529 N N . SER A 1 190 ? -14.075 -6.391 2.498 1.00 91.94 190 SER A N 1
ATOM 1530 C CA . SER A 1 190 ? -14.950 -5.224 2.657 1.00 91.94 190 SER A CA 1
ATOM 1531 C C . SER A 1 190 ? -16.273 -5.548 3.377 1.00 91.94 190 SER A C 1
ATOM 1533 O O . SER A 1 190 ? -16.845 -4.696 4.068 1.00 91.94 190 SER A O 1
ATOM 1535 N N . THR A 1 191 ? -16.749 -6.794 3.280 1.00 89.75 191 THR A N 1
ATOM 1536 C CA . THR A 1 191 ? -18.068 -7.210 3.790 1.00 89.75 191 THR A CA 1
ATOM 1537 C C . THR A 1 191 ? -17.992 -8.207 4.941 1.00 89.75 191 THR A C 1
ATOM 1539 O O . THR A 1 191 ? -18.436 -7.891 6.043 1.00 89.75 191 THR A O 1
ATOM 1542 N N . VAL A 1 192 ? -17.440 -9.398 4.702 1.00 75.44 192 VAL A N 1
ATOM 1543 C CA . VAL A 1 192 ? -17.496 -10.542 5.630 1.00 75.44 192 VAL A CA 1
ATOM 1544 C C . VAL A 1 192 ? -16.368 -10.495 6.660 1.00 75.44 192 VAL A C 1
ATOM 1546 O O . VAL A 1 192 ? -16.594 -10.660 7.854 1.00 75.44 192 VAL A O 1
ATOM 1549 N N . ASN A 1 193 ? -15.147 -10.235 6.202 1.00 82.81 193 ASN A N 1
ATOM 1550 C CA . ASN A 1 193 ? -13.915 -10.291 6.984 1.00 82.81 193 ASN A CA 1
ATOM 1551 C C . ASN A 1 193 ? -13.371 -8.890 7.258 1.00 82.81 193 ASN A C 1
ATOM 1553 O O . ASN A 1 193 ? -12.170 -8.644 7.088 1.00 82.81 193 ASN A O 1
ATOM 1557 N N . ARG A 1 194 ? -14.261 -7.979 7.665 1.00 90.38 194 ARG A N 1
ATOM 1558 C CA . ARG A 1 194 ? -13.917 -6.577 7.915 1.00 90.38 194 ARG A CA 1
ATOM 1559 C C . ARG A 1 194 ? -12.712 -6.460 8.838 1.00 90.38 194 ARG A C 1
ATOM 1561 O O . ARG A 1 194 ? -12.549 -7.229 9.786 1.00 90.38 194 ARG A O 1
ATOM 1568 N N . VAL A 1 195 ? -11.844 -5.514 8.509 1.00 94.31 195 VAL A N 1
ATOM 1569 C CA . VAL A 1 195 ? -10.681 -5.167 9.325 1.00 94.31 195 VAL A CA 1
ATOM 1570 C C . VAL A 1 195 ? -11.163 -4.261 10.452 1.00 94.31 195 VAL A C 1
ATOM 1572 O O . VAL A 1 195 ? -11.851 -3.274 10.191 1.00 94.31 195 VAL A O 1
ATOM 1575 N N . GLY A 1 196 ? -10.839 -4.605 11.699 1.00 94.12 196 GLY A N 1
ATOM 1576 C CA . GLY A 1 196 ? -11.175 -3.766 12.851 1.00 94.12 196 GLY A CA 1
ATOM 1577 C C . GLY A 1 196 ? -10.490 -2.395 12.780 1.00 94.12 196 GLY A C 1
ATOM 1578 O O . GLY A 1 196 ? -9.425 -2.265 12.181 1.00 94.12 196 GLY A O 1
ATOM 1579 N N . TYR A 1 197 ? -11.069 -1.373 13.416 1.00 94.88 197 TYR A N 1
ATOM 1580 C CA . TYR A 1 197 ? -10.581 0.015 13.400 1.00 94.88 197 TYR A CA 1
ATOM 1581 C C . TYR A 1 197 ? -9.112 0.122 13.830 1.00 94.88 197 TYR A C 1
ATOM 1583 O O . TYR A 1 197 ? -8.333 0.786 13.156 1.00 94.88 197 TYR A O 1
ATOM 1591 N N . GLU A 1 198 ? -8.702 -0.577 14.891 1.00 96.62 198 GLU A N 1
ATOM 1592 C CA . GLU A 1 198 ? -7.302 -0.629 15.351 1.00 96.62 198 GLU A CA 1
ATOM 1593 C C . GLU A 1 198 ? -6.608 -1.959 15.017 1.00 96.62 198 GLU A C 1
ATOM 1595 O O . GLU A 1 198 ? -5.657 -2.359 15.692 1.00 96.62 198 GLU A O 1
ATOM 1600 N N . GLU A 1 199 ? -7.089 -2.682 14.004 1.00 97.56 199 GLU A N 1
ATOM 1601 C CA . GLU A 1 199 ? -6.480 -3.934 13.565 1.00 97.56 199 GLU A CA 1
ATOM 1602 C C . GLU A 1 199 ? -5.433 -3.689 12.474 1.00 97.56 199 GLU A C 1
ATOM 1604 O O . GLU A 1 199 ? -5.640 -2.895 11.557 1.00 97.56 199 GLU A O 1
ATOM 1609 N N . TYR A 1 200 ? -4.330 -4.432 12.540 1.00 98.25 200 TYR A N 1
ATOM 1610 C CA . TYR A 1 200 ? -3.325 -4.542 11.489 1.00 98.25 200 TYR A CA 1
ATOM 1611 C C . TYR A 1 200 ? -3.185 -6.001 11.045 1.00 98.25 200 TYR A C 1
ATOM 1613 O O . TYR A 1 200 ? -3.002 -6.896 11.871 1.00 98.25 200 TYR A O 1
ATOM 1621 N N . ARG A 1 201 ? -3.231 -6.251 9.733 1.00 98.25 201 ARG A N 1
ATOM 1622 C CA . ARG A 1 201 ? -3.000 -7.569 9.133 1.00 98.25 201 ARG A CA 1
ATOM 1623 C C . ARG A 1 201 ? -1.841 -7.514 8.151 1.00 98.25 201 ARG A C 1
ATOM 1625 O O . ARG A 1 201 ? -1.852 -6.700 7.229 1.00 98.25 201 ARG A O 1
ATOM 1632 N N . ALA A 1 202 ? -0.864 -8.403 8.289 1.00 98.06 202 ALA A N 1
ATOM 1633 C CA . ALA A 1 202 ? 0.225 -8.495 7.320 1.00 98.06 202 ALA A CA 1
ATOM 1634 C C . ALA A 1 202 ? 0.839 -9.896 7.246 1.00 98.06 202 ALA A C 1
ATOM 1636 O O . ALA A 1 202 ? 0.781 -10.644 8.224 1.00 98.06 202 ALA A O 1
ATOM 1637 N N . PRO A 1 203 ? 1.469 -10.252 6.116 1.00 97.44 203 PRO A N 1
ATOM 1638 C CA . PRO A 1 203 ? 2.332 -11.423 6.035 1.00 97.44 203 PRO A CA 1
ATOM 1639 C C . PRO A 1 203 ? 3.545 -11.292 6.975 1.00 97.44 203 PRO A C 1
ATOM 1641 O O . PRO A 1 203 ? 3.937 -10.171 7.323 1.00 97.44 203 PRO A O 1
ATOM 1644 N N . PRO A 1 204 ? 4.202 -12.411 7.330 1.00 97.06 204 PRO A N 1
ATOM 1645 C CA . PRO A 1 204 ? 5.518 -12.400 7.949 1.00 97.06 204 PRO A CA 1
ATOM 1646 C C . PRO A 1 204 ? 6.523 -11.555 7.163 1.00 97.06 204 PRO A C 1
ATOM 1648 O O . PRO A 1 204 ? 6.453 -11.439 5.938 1.00 97.06 204 PRO A O 1
ATOM 1651 N N . ILE A 1 205 ? 7.491 -10.991 7.882 1.00 94.75 205 ILE A N 1
ATOM 1652 C CA . ILE A 1 205 ? 8.618 -10.287 7.273 1.00 94.75 205 ILE A CA 1
ATOM 1653 C C . ILE A 1 205 ? 9.452 -11.262 6.432 1.00 94.75 205 ILE A C 1
ATOM 1655 O O . ILE A 1 205 ? 9.731 -12.369 6.900 1.00 94.75 205 ILE A O 1
ATOM 1659 N N . PRO A 1 206 ? 9.933 -10.840 5.249 1.00 93.19 206 PRO A N 1
ATOM 1660 C CA . PRO A 1 206 ? 9.652 -9.565 4.567 1.00 93.19 206 PRO A CA 1
ATOM 1661 C C . PRO A 1 206 ? 8.263 -9.522 3.901 1.00 93.19 206 PRO A C 1
ATOM 1663 O O . PRO A 1 206 ? 7.933 -10.362 3.064 1.00 93.19 206 PRO A O 1
ATOM 1666 N N . SER A 1 207 ? 7.472 -8.487 4.207 1.00 92.31 207 SER A N 1
ATOM 1667 C CA . SER A 1 207 ? 6.107 -8.321 3.676 1.00 92.31 207 SER A CA 1
ATOM 1668 C C . SER A 1 207 ? 6.033 -7.475 2.400 1.00 92.31 207 SER A C 1
ATOM 1670 O O . SER A 1 207 ? 4.998 -7.460 1.737 1.00 92.31 207 SER A O 1
ATOM 1672 N N . SER A 1 208 ? 7.117 -6.787 2.023 1.00 94.44 208 SER A N 1
ATOM 1673 C CA . SER A 1 208 ? 7.129 -5.754 0.971 1.00 94.44 208 SER A CA 1
ATOM 1674 C C . SER A 1 208 ? 6.095 -4.647 1.186 1.00 94.44 208 SER A C 1
ATOM 1676 O O . SER A 1 208 ? 5.467 -4.177 0.238 1.00 94.44 208 SER A O 1
ATOM 1678 N N . ASN A 1 209 ? 5.879 -4.293 2.458 1.00 95.06 209 ASN A N 1
ATOM 1679 C CA . ASN A 1 209 ? 4.902 -3.308 2.923 1.00 95.06 209 ASN A CA 1
ATOM 1680 C C . ASN A 1 209 ? 3.445 -3.597 2.513 1.00 95.06 209 ASN A C 1
ATOM 1682 O O . ASN A 1 209 ? 2.582 -2.758 2.733 1.00 95.06 209 ASN A O 1
ATOM 1686 N N . ILE A 1 210 ? 3.139 -4.791 1.991 1.00 97.56 210 ILE A N 1
ATOM 1687 C CA . ILE A 1 210 ? 1.768 -5.217 1.693 1.00 97.56 210 ILE A CA 1
ATOM 1688 C C . ILE A 1 210 ? 1.062 -5.541 3.008 1.00 97.56 210 ILE A C 1
ATOM 1690 O O . ILE A 1 210 ? 1.473 -6.455 3.731 1.00 97.56 210 ILE A O 1
ATOM 1694 N N . CYS A 1 211 ? 0.015 -4.786 3.330 1.00 98.19 211 CYS A N 1
ATOM 1695 C CA . CYS A 1 211 ? -0.712 -4.936 4.587 1.00 98.19 211 CYS A CA 1
ATOM 1696 C C . CYS A 1 211 ? -2.141 -4.392 4.512 1.00 98.19 211 CYS A C 1
ATOM 1698 O O . CYS A 1 211 ? -2.502 -3.663 3.589 1.00 98.19 211 CYS A O 1
ATOM 1700 N N . LEU A 1 212 ? -2.944 -4.752 5.510 1.00 98.44 212 LEU A N 1
ATOM 1701 C CA . LEU A 1 212 ? -4.263 -4.194 5.762 1.00 98.44 212 LEU A CA 1
ATOM 1702 C C . LEU A 1 212 ? -4.277 -3.545 7.131 1.00 98.44 212 LEU A C 1
ATOM 1704 O O . LEU A 1 212 ? -3.675 -4.068 8.068 1.00 98.44 212 LEU A O 1
ATOM 1708 N N . PHE A 1 213 ? -4.989 -2.439 7.265 1.00 98.56 213 PHE A N 1
ATOM 1709 C CA . PHE A 1 213 ? -5.173 -1.815 8.563 1.00 98.56 213 PHE A CA 1
ATOM 1710 C C . PHE A 1 213 ? -6.451 -0.995 8.624 1.00 98.56 213 PHE A C 1
ATOM 1712 O O . PHE A 1 213 ? -6.894 -0.429 7.622 1.00 98.56 213 PHE A O 1
ATOM 1719 N N . GLY A 1 214 ? -7.041 -0.939 9.812 1.00 97.69 214 GLY A N 1
ATOM 1720 C CA . GLY A 1 214 ? -8.186 -0.084 10.079 1.00 97.69 214 GLY A CA 1
ATOM 1721 C C . GLY A 1 214 ? -7.814 1.394 10.188 1.00 97.69 214 GLY A C 1
ATOM 1722 O O . GLY A 1 214 ? -6.649 1.776 10.326 1.00 97.69 214 GLY A O 1
ATOM 1723 N N . HIS A 1 215 ? -8.837 2.241 10.141 1.00 97.00 215 HIS A N 1
ATOM 1724 C CA . HIS A 1 215 ? -8.708 3.692 10.235 1.00 97.00 215 HIS A CA 1
ATOM 1725 C C . HIS A 1 215 ? -8.042 4.163 11.538 1.00 97.00 215 HIS A C 1
ATOM 1727 O O . HIS A 1 215 ? -7.234 5.087 11.518 1.00 97.00 215 HIS A O 1
ATOM 1733 N N . GLY A 1 216 ? -8.306 3.498 12.660 1.00 96.69 216 GLY A N 1
ATOM 1734 C CA . GLY A 1 216 ? -7.684 3.792 13.951 1.00 96.69 216 GLY A CA 1
ATOM 1735 C C . GLY A 1 216 ? -6.168 3.618 13.951 1.00 96.69 216 GLY A C 1
ATOM 1736 O O . GLY A 1 216 ? -5.464 4.415 14.563 1.00 96.69 216 GLY A O 1
ATOM 1737 N N . VAL A 1 217 ? -5.630 2.666 13.179 1.00 98.38 217 VAL A N 1
ATOM 1738 C CA . VAL A 1 217 ? -4.170 2.542 13.001 1.00 98.38 217 VAL A CA 1
ATOM 1739 C C . VAL A 1 217 ? -3.595 3.811 12.363 1.00 98.38 217 VAL A C 1
ATOM 1741 O O . VAL A 1 217 ? -2.533 4.277 12.783 1.00 98.38 217 VAL A O 1
ATOM 1744 N N . VAL A 1 218 ? -4.315 4.404 11.400 1.00 98.06 218 VAL A N 1
ATOM 1745 C CA . VAL A 1 218 ? -3.953 5.694 10.787 1.00 98.06 218 VAL A CA 1
ATOM 1746 C C . VAL A 1 218 ? -3.963 6.813 11.819 1.00 98.06 218 VAL A C 1
ATOM 1748 O O . VAL A 1 218 ? -2.992 7.567 11.911 1.00 98.06 218 VAL A O 1
ATOM 1751 N N . GLU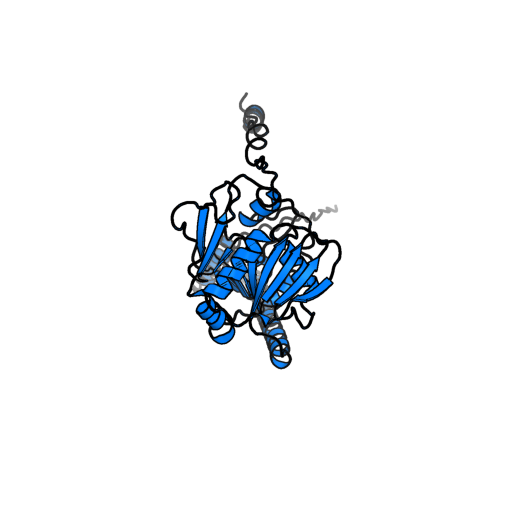 A 1 219 ? -5.010 6.880 12.645 1.00 97.56 219 GLU A N 1
ATOM 1752 C CA . GLU A 1 219 ? -5.094 7.866 13.727 1.00 97.56 219 GLU A CA 1
ATOM 1753 C C . GLU A 1 219 ? -3.957 7.740 14.750 1.00 97.56 219 GLU A C 1
ATOM 1755 O O . GLU A 1 219 ? -3.424 8.740 15.246 1.00 97.56 219 GLU A O 1
ATOM 1760 N N . ASN A 1 220 ? -3.537 6.507 15.024 1.00 98.06 220 ASN A N 1
ATOM 1761 C CA . ASN A 1 220 ? -2.534 6.200 16.032 1.00 98.06 220 ASN A CA 1
ATOM 1762 C C . ASN A 1 220 ? -1.105 6.488 15.557 1.00 98.06 220 ASN A C 1
ATOM 1764 O O . ASN A 1 220 ? -0.291 6.976 16.351 1.00 98.06 220 ASN A O 1
ATOM 1768 N N . TYR A 1 221 ? -0.773 6.233 14.283 1.00 98.38 221 TYR A N 1
ATOM 1769 C CA . TYR A 1 221 ? 0.595 6.462 13.801 1.00 98.38 221 TYR A CA 1
ATOM 1770 C C . TYR A 1 221 ? 0.927 7.934 13.549 1.00 98.38 221 TYR A C 1
ATOM 1772 O O . TYR A 1 221 ? 2.100 8.317 13.628 1.00 98.38 221 TYR A O 1
ATOM 1780 N N . LYS A 1 222 ? -0.074 8.788 13.304 1.00 97.38 222 LYS A N 1
ATOM 1781 C CA . LYS A 1 222 ? 0.100 10.239 13.135 1.00 97.38 222 LYS A CA 1
ATOM 1782 C C . LYS A 1 222 ? 1.186 10.577 12.096 1.00 97.38 222 LYS A C 1
ATOM 1784 O O . LYS A 1 222 ? 1.188 10.077 10.980 1.00 97.38 222 LYS A O 1
ATOM 1789 N N . LYS A 1 223 ? 2.168 11.395 12.484 1.00 97.81 223 LYS A N 1
ATOM 1790 C CA . LYS A 1 223 ? 3.295 11.824 11.643 1.00 97.81 223 LYS A CA 1
ATOM 1791 C C . LYS A 1 223 ? 4.475 10.841 11.620 1.00 97.81 223 LYS A C 1
ATOM 1793 O O . LYS A 1 223 ? 5.555 11.212 11.178 1.00 97.81 223 LYS A O 1
ATOM 1798 N N . ASN A 1 224 ? 4.324 9.600 12.101 1.00 98.31 224 ASN A N 1
ATOM 1799 C CA . ASN A 1 224 ? 5.424 8.620 12.154 1.00 98.31 224 ASN A CA 1
ATOM 1800 C C . ASN A 1 224 ? 6.109 8.397 10.793 1.00 98.31 224 ASN A C 1
ATOM 1802 O O . ASN A 1 224 ? 7.309 8.148 10.753 1.00 98.31 224 ASN A O 1
ATOM 1806 N N . PHE A 1 225 ? 5.357 8.506 9.694 1.00 98.12 225 PHE A N 1
ATOM 1807 C CA . PHE A 1 225 ? 5.870 8.320 8.334 1.00 98.12 225 PHE A CA 1
ATOM 1808 C C . PHE A 1 225 ? 6.234 9.630 7.617 1.00 98.12 225 PHE A C 1
ATOM 1810 O O . PHE A 1 225 ? 6.668 9.579 6.469 1.00 98.12 225 PHE A O 1
ATOM 1817 N N . ASP A 1 226 ? 6.164 10.787 8.290 1.00 98.00 226 ASP A N 1
ATOM 1818 C CA . ASP A 1 226 ? 6.632 12.089 7.773 1.00 98.00 226 ASP A CA 1
ATOM 1819 C C . ASP A 1 226 ? 8.168 12.213 7.874 1.00 98.00 226 ASP A C 1
ATOM 1821 O O . ASP A 1 226 ? 8.727 13.257 8.213 1.00 98.00 226 ASP A O 1
ATOM 1825 N N . VAL A 1 227 ? 8.871 11.113 7.609 1.00 97.12 227 VAL A N 1
ATOM 1826 C CA . VAL A 1 227 ? 10.329 11.021 7.627 1.00 97.12 227 VAL A CA 1
ATOM 1827 C C . VAL A 1 227 ? 10.779 10.576 6.247 1.00 97.12 227 VAL A C 1
ATOM 1829 O O . VAL A 1 227 ? 10.388 9.512 5.769 1.00 97.12 227 VAL A O 1
ATOM 1832 N N . ILE A 1 228 ? 11.612 11.390 5.600 1.00 95.88 228 ILE A N 1
ATOM 1833 C CA . ILE A 1 228 ? 12.225 11.032 4.319 1.00 95.88 228 ILE A CA 1
ATOM 1834 C C . ILE A 1 228 ? 13.222 9.903 4.574 1.00 95.88 228 ILE A C 1
ATOM 1836 O O . ILE A 1 228 ? 14.226 10.090 5.271 1.00 95.88 228 ILE A O 1
ATOM 1840 N N . LEU A 1 229 ? 12.937 8.735 4.008 1.00 93.50 229 LEU A N 1
ATOM 1841 C CA . LEU A 1 229 ? 13.800 7.564 4.032 1.00 93.50 229 LEU A CA 1
ATOM 1842 C C . LEU A 1 229 ? 14.517 7.409 2.692 1.00 93.50 229 LEU A C 1
ATOM 1844 O O . LEU A 1 229 ? 13.980 7.730 1.633 1.00 93.50 229 LEU A O 1
ATOM 1848 N N . SER A 1 230 ? 15.749 6.907 2.730 1.00 90.31 230 SER A N 1
ATOM 1849 C CA . SER A 1 230 ? 16.418 6.412 1.527 1.00 90.31 230 SER A CA 1
ATOM 1850 C C . SER A 1 230 ? 15.845 5.052 1.104 1.00 90.31 230 SER A C 1
ATOM 1852 O O . SER A 1 230 ? 15.170 4.379 1.882 1.00 90.31 230 SER A O 1
ATOM 1854 N N . LYS A 1 231 ? 16.169 4.583 -0.109 1.00 85.44 231 LYS A N 1
ATOM 1855 C CA . LYS A 1 231 ? 15.806 3.218 -0.527 1.00 85.44 231 LYS A CA 1
ATOM 1856 C C . LYS A 1 231 ? 16.411 2.154 0.403 1.00 85.44 231 LYS A C 1
ATOM 1858 O O . LYS A 1 231 ? 15.767 1.152 0.689 1.00 85.44 231 LYS A O 1
ATOM 1863 N N . GLN A 1 232 ? 17.628 2.391 0.900 1.00 87.19 232 GLN A N 1
ATOM 1864 C CA . GLN A 1 232 ? 18.288 1.496 1.852 1.00 87.19 232 GLN A CA 1
ATOM 1865 C C . GLN A 1 232 ? 17.560 1.461 3.200 1.00 87.19 232 GLN A C 1
ATOM 1867 O O . GLN A 1 232 ? 17.359 0.383 3.753 1.00 87.19 232 GLN A O 1
ATOM 1872 N N . ASP A 1 233 ? 17.127 2.624 3.697 1.00 92.31 233 ASP A N 1
ATOM 1873 C CA . ASP A 1 233 ? 16.292 2.706 4.897 1.00 92.31 233 ASP A CA 1
ATOM 1874 C C . ASP A 1 233 ? 14.986 1.917 4.692 1.00 92.31 233 ASP A C 1
ATOM 1876 O O . ASP A 1 233 ? 14.598 1.143 5.561 1.00 92.31 233 ASP A O 1
ATOM 1880 N N . GLY A 1 234 ? 14.347 2.036 3.522 1.00 90.00 234 GLY A N 1
ATOM 1881 C CA . GLY A 1 234 ? 13.161 1.247 3.164 1.00 90.00 234 GLY A CA 1
ATOM 1882 C C . GLY A 1 234 ? 13.391 -0.267 3.256 1.00 90.00 234 GLY A C 1
ATOM 1883 O O . GLY A 1 234 ? 12.598 -0.969 3.880 1.00 90.00 234 GLY A O 1
ATOM 1884 N N . LEU A 1 235 ? 14.517 -0.770 2.734 1.00 87.75 235 LEU A N 1
ATOM 1885 C CA . LEU A 1 235 ? 14.876 -2.189 2.866 1.00 87.75 235 LEU A CA 1
ATOM 1886 C C . LEU A 1 235 ? 15.081 -2.614 4.324 1.00 87.75 235 LEU A C 1
ATOM 1888 O O . LEU A 1 235 ? 14.631 -3.687 4.723 1.00 87.75 235 LEU A O 1
ATOM 1892 N N . TRP A 1 236 ? 15.743 -1.787 5.135 1.00 91.12 236 TRP A N 1
ATOM 1893 C CA . TRP A 1 236 ? 15.902 -2.069 6.564 1.00 91.12 236 TRP A CA 1
ATOM 1894 C C . TRP A 1 236 ? 14.557 -2.086 7.292 1.00 91.12 236 TRP A C 1
ATOM 1896 O O . TRP A 1 236 ? 14.324 -2.956 8.133 1.00 91.12 236 TRP A O 1
ATOM 1906 N N . PHE A 1 237 ? 13.649 -1.175 6.946 1.00 92.75 237 PHE A N 1
ATOM 1907 C CA . PHE A 1 237 ? 12.291 -1.172 7.478 1.00 92.75 237 PHE A CA 1
ATOM 1908 C C . PHE A 1 237 ? 11.543 -2.470 7.134 1.00 92.75 237 PHE A C 1
ATOM 1910 O O . PHE A 1 237 ? 10.944 -3.084 8.019 1.00 92.75 237 PHE A O 1
ATOM 1917 N N . GLU A 1 238 ? 11.647 -2.955 5.889 1.00 89.19 238 GLU A N 1
ATOM 1918 C CA . GLU A 1 238 ? 11.053 -4.236 5.474 1.00 89.19 238 GLU A CA 1
ATOM 1919 C C . GLU A 1 238 ? 11.609 -5.442 6.244 1.00 89.19 238 GLU A C 1
ATOM 1921 O O . GLU A 1 238 ? 10.893 -6.424 6.431 1.00 89.19 238 GLU A O 1
ATOM 1926 N N . GLN A 1 239 ? 12.856 -5.366 6.719 1.00 88.56 239 GLN A N 1
ATOM 1927 C CA . GLN A 1 239 ? 13.509 -6.388 7.548 1.00 88.56 239 GLN A CA 1
ATOM 1928 C C . GLN A 1 239 ? 13.148 -6.291 9.039 1.00 88.56 239 GLN A C 1
ATOM 1930 O O . GLN A 1 239 ? 13.614 -7.094 9.845 1.00 88.56 239 GLN A O 1
ATOM 1935 N N . GLY A 1 240 ? 12.295 -5.340 9.423 1.00 89.50 240 GLY A N 1
ATOM 1936 C CA . GLY A 1 240 ? 11.841 -5.176 10.801 1.00 89.50 240 GLY A CA 1
ATOM 1937 C C . GLY A 1 240 ? 12.604 -4.127 11.607 1.00 89.50 240 GLY A C 1
ATOM 1938 O O . GLY A 1 240 ? 12.284 -3.938 12.782 1.00 89.50 240 GLY A O 1
ATOM 1939 N N . HIS A 1 241 ? 13.580 -3.438 11.010 1.00 93.75 241 HIS A N 1
ATOM 1940 C CA . HIS A 1 241 ? 14.287 -2.345 11.672 1.00 93.75 241 HIS A CA 1
ATOM 1941 C C . HIS A 1 241 ? 13.431 -1.067 11.716 1.00 93.75 241 HIS A C 1
ATOM 1943 O O . HIS A 1 241 ? 12.443 -0.926 10.999 1.00 93.75 241 HIS A O 1
ATOM 1949 N N . ALA A 1 242 ? 13.829 -0.116 12.564 1.00 95.56 242 ALA A N 1
ATOM 1950 C CA . ALA A 1 242 ? 13.188 1.193 12.701 1.00 95.56 242 ALA A CA 1
ATOM 1951 C C . ALA A 1 242 ? 14.147 2.310 12.244 1.00 95.56 242 ALA A C 1
ATOM 1953 O O . ALA A 1 242 ? 14.664 3.062 13.081 1.00 95.56 242 ALA A O 1
ATOM 1954 N N . PRO A 1 243 ? 14.471 2.396 10.938 1.00 95.50 243 PRO A N 1
ATOM 1955 C CA . PRO A 1 243 ? 15.391 3.405 10.427 1.00 95.50 243 PRO A CA 1
ATOM 1956 C C . PRO A 1 243 ? 14.881 4.799 10.790 1.00 95.50 243 PRO A C 1
ATOM 1958 O O . PRO A 1 243 ? 13.706 5.118 10.611 1.00 95.50 243 PRO A O 1
ATOM 1961 N N . ARG A 1 244 ? 15.776 5.627 11.337 1.00 94.88 244 ARG A N 1
ATOM 1962 C CA . ARG A 1 244 ? 15.465 7.002 11.768 1.00 94.88 244 ARG A CA 1
ATOM 1963 C C . ARG A 1 244 ? 14.287 7.090 12.753 1.00 94.88 244 ARG A C 1
ATOM 1965 O O . ARG A 1 244 ? 13.591 8.098 12.795 1.00 94.88 244 ARG A O 1
ATOM 1972 N N . GLY A 1 245 ? 14.054 6.033 13.534 1.00 96.50 245 GLY A N 1
ATOM 1973 C CA . GLY A 1 245 ? 12.972 5.978 14.519 1.00 96.50 245 GLY A CA 1
ATOM 1974 C C . GLY A 1 245 ? 11.579 5.738 13.931 1.00 96.50 245 GLY A C 1
ATOM 1975 O O . GLY A 1 245 ? 10.613 5.725 14.693 1.00 96.50 245 GLY A O 1
ATOM 1976 N N . VAL A 1 246 ? 11.453 5.513 12.617 1.00 97.56 246 VAL A N 1
ATOM 1977 C CA . VAL A 1 246 ? 10.170 5.180 11.984 1.00 97.56 246 VAL A CA 1
ATOM 1978 C C . VAL A 1 246 ? 9.719 3.810 12.476 1.00 97.56 246 VAL A C 1
ATOM 1980 O O . VAL A 1 246 ? 10.350 2.789 12.197 1.00 97.56 246 VAL A O 1
ATOM 1983 N N . ARG A 1 247 ? 8.621 3.779 13.235 1.00 97.44 247 ARG A N 1
ATOM 1984 C CA . ARG A 1 247 ? 8.058 2.536 13.774 1.00 97.44 247 ARG A CA 1
ATOM 1985 C C . ARG A 1 247 ? 7.151 1.864 12.751 1.00 97.44 247 ARG A C 1
ATOM 1987 O O . ARG A 1 247 ? 6.532 2.526 11.921 1.00 97.44 247 ARG A O 1
ATOM 1994 N N . ARG A 1 248 ? 7.055 0.541 12.832 1.00 96.75 248 ARG A N 1
ATOM 1995 C CA . ARG A 1 248 ? 6.176 -0.267 11.980 1.00 96.75 248 ARG A CA 1
ATOM 1996 C C . ARG A 1 248 ? 4.705 -0.131 12.375 1.00 96.75 248 ARG A C 1
ATOM 1998 O O . ARG A 1 248 ? 4.403 0.165 13.528 1.00 96.75 248 ARG A O 1
ATOM 2005 N N . LEU A 1 249 ? 3.804 -0.399 11.426 1.00 97.38 249 LEU A N 1
ATOM 2006 C CA . LEU A 1 249 ? 2.350 -0.304 11.622 1.00 97.38 249 LEU A CA 1
ATOM 2007 C C . LEU A 1 249 ? 1.826 -1.200 12.757 1.00 97.38 249 LEU A C 1
ATOM 2009 O O . LEU A 1 249 ? 0.932 -0.778 13.484 1.00 97.38 249 LEU A O 1
ATOM 2013 N N . ASP A 1 250 ? 2.437 -2.368 12.999 1.00 97.38 250 ASP A N 1
ATOM 2014 C CA . ASP A 1 250 ? 2.064 -3.254 14.115 1.00 97.38 250 ASP A CA 1
ATOM 2015 C C . ASP A 1 250 ? 2.250 -2.605 15.495 1.00 97.38 250 ASP A C 1
ATOM 2017 O O . ASP A 1 250 ? 1.668 -3.064 16.470 1.00 97.38 250 ASP A O 1
ATOM 2021 N N . LYS A 1 251 ? 3.037 -1.526 15.599 1.00 97.75 251 LYS A N 1
ATOM 2022 C CA . LYS A 1 251 ? 3.224 -0.772 16.849 1.00 97.75 251 LYS A CA 1
ATOM 2023 C C . LYS A 1 251 ? 2.111 0.235 17.135 1.00 97.75 251 LYS A C 1
ATOM 2025 O O . LYS A 1 251 ? 2.144 0.862 18.191 1.00 97.75 251 LYS A O 1
ATOM 2030 N N . PHE A 1 252 ? 1.175 0.407 16.207 1.00 98.06 252 PHE A N 1
ATOM 2031 C CA . PHE A 1 252 ? 0.058 1.352 16.299 1.00 98.06 252 PHE A CA 1
ATOM 2032 C C . PHE A 1 252 ? -1.309 0.661 16.298 1.00 98.06 252 PHE A C 1
ATOM 2034 O O . PHE A 1 252 ? -2.338 1.335 16.318 1.00 98.06 252 PHE A O 1
ATOM 2041 N N . ALA A 1 253 ? -1.309 -0.670 16.261 1.00 97.56 253 ALA A N 1
ATOM 2042 C CA . ALA A 1 253 ? -2.499 -1.498 16.260 1.00 97.56 253 ALA A CA 1
ATOM 2043 C C . ALA A 1 253 ? -2.710 -2.144 17.632 1.00 97.56 253 ALA A C 1
ATOM 2045 O O . ALA A 1 253 ? -1.752 -2.569 18.282 1.00 97.56 253 ALA A O 1
ATOM 2046 N N . SER A 1 254 ? -3.971 -2.251 18.036 1.00 96.62 254 SER A N 1
ATOM 2047 C CA . SER A 1 254 ? -4.391 -2.960 19.250 1.00 96.62 254 SER A CA 1
ATOM 2048 C C . SER A 1 254 ? -4.532 -4.463 18.989 1.00 96.62 254 SER A C 1
ATOM 2050 O O . SER A 1 254 ? -4.321 -5.273 19.889 1.00 96.62 254 SER A O 1
ATOM 2052 N N . ASN A 1 255 ? -4.823 -4.846 17.740 1.00 97.19 255 ASN A N 1
ATOM 2053 C CA . ASN A 1 255 ? -4.875 -6.236 17.295 1.00 97.19 255 ASN A CA 1
ATOM 2054 C C . ASN A 1 255 ? -3.975 -6.460 16.070 1.00 97.19 255 ASN A C 1
ATOM 2056 O O . ASN A 1 255 ? -3.989 -5.667 15.127 1.00 97.19 255 ASN A O 1
ATOM 2060 N N . VAL A 1 256 ? -3.212 -7.555 16.068 1.00 97.56 256 VAL A N 1
ATOM 2061 C CA . VAL A 1 256 ? -2.290 -7.910 14.982 1.00 97.56 256 VAL A CA 1
ATOM 2062 C C . VAL A 1 256 ? -2.583 -9.320 14.489 1.00 97.56 256 VAL A C 1
ATOM 2064 O O . VAL A 1 256 ? -2.352 -10.300 15.196 1.00 97.56 256 VAL A O 1
ATOM 2067 N N . THR A 1 257 ? -3.015 -9.422 13.236 1.00 97.94 257 THR A N 1
ATOM 2068 C CA . THR A 1 257 ? -3.300 -10.692 12.563 1.00 97.94 257 THR A CA 1
ATOM 2069 C C . THR A 1 257 ? -2.195 -11.001 11.553 1.00 97.94 257 THR A C 1
ATOM 2071 O O . THR A 1 257 ? -1.851 -10.181 10.701 1.00 97.94 257 THR A O 1
ATOM 2074 N N . THR A 1 258 ? -1.627 -12.204 11.618 1.00 98.12 258 THR A N 1
ATOM 2075 C CA . THR A 1 258 ? -0.603 -12.639 10.655 1.00 98.12 258 THR A CA 1
ATOM 2076 C C . THR A 1 258 ? -1.264 -13.353 9.479 1.00 98.12 258 THR A C 1
ATOM 2078 O O . THR A 1 258 ? -1.942 -14.359 9.671 1.00 98.12 258 THR A O 1
ATOM 2081 N N . LEU A 1 259 ? -1.065 -12.837 8.266 1.00 97.88 259 LEU A N 1
ATOM 2082 C CA . LEU A 1 259 ? -1.468 -13.500 7.021 1.00 97.88 259 LEU A CA 1
ATOM 2083 C C . LEU A 1 259 ? -0.469 -14.608 6.659 1.00 97.88 259 LEU A C 1
ATOM 2085 O O . LEU A 1 259 ? 0.627 -14.682 7.214 1.00 97.88 259 LEU A O 1
ATOM 2089 N N . LYS A 1 260 ? -0.797 -15.459 5.691 1.00 98.19 260 LYS A N 1
ATOM 2090 C CA . LYS A 1 260 ? 0.137 -16.454 5.155 1.00 98.19 260 LYS A CA 1
ATOM 2091 C C . LYS A 1 260 ? 1.383 -15.786 4.577 1.00 98.19 260 LYS A C 1
ATOM 2093 O O . LYS A 1 260 ? 1.327 -14.715 3.970 1.00 98.19 260 LYS A O 1
ATOM 2098 N N . ALA A 1 261 ? 2.516 -16.468 4.733 1.00 98.00 261 ALA A N 1
ATOM 2099 C CA . ALA A 1 261 ? 3.771 -16.067 4.116 1.00 98.00 261 ALA A CA 1
ATOM 2100 C C . ALA A 1 261 ? 3.655 -16.027 2.587 1.00 98.00 261 ALA A C 1
ATOM 2102 O O . ALA A 1 261 ? 2.968 -16.852 1.976 1.00 98.00 261 ALA A O 1
ATOM 2103 N N . ARG A 1 262 ? 4.367 -15.075 1.978 1.00 97.38 262 ARG A N 1
ATOM 2104 C CA . ARG A 1 262 ? 4.538 -15.027 0.525 1.00 97.38 262 ARG A CA 1
ATOM 2105 C C . ARG A 1 262 ? 5.316 -16.248 0.033 1.00 97.38 262 ARG A C 1
ATOM 2107 O O . ARG A 1 262 ? 6.180 -16.758 0.746 1.00 97.38 262 ARG A O 1
ATOM 2114 N N . GLN A 1 263 ? 5.052 -16.671 -1.194 1.00 98.19 263 GLN A N 1
ATOM 2115 C CA . GLN A 1 263 ? 5.688 -17.827 -1.829 1.00 98.19 263 GLN A CA 1
ATOM 2116 C C . GLN A 1 263 ? 6.409 -17.377 -3.097 1.00 98.19 263 GLN A C 1
ATOM 2118 O O . GLN A 1 263 ? 5.862 -16.576 -3.847 1.00 98.19 263 GLN A O 1
ATOM 2123 N N . GLU A 1 264 ? 7.627 -17.857 -3.349 1.00 98.00 264 GLU A N 1
ATOM 2124 C CA . GLU A 1 264 ? 8.268 -17.652 -4.656 1.00 98.00 264 GLU A CA 1
ATOM 2125 C C . GLU A 1 264 ? 7.431 -18.359 -5.735 1.00 98.00 264 GLU A C 1
ATOM 2127 O O . GLU A 1 264 ? 6.917 -19.455 -5.501 1.00 98.00 264 GLU A O 1
ATOM 2132 N N . HIS A 1 265 ? 7.214 -17.705 -6.876 1.00 97.94 265 HIS A N 1
ATOM 2133 C CA . HIS A 1 265 ? 6.236 -18.151 -7.865 1.00 97.94 265 HIS A CA 1
ATOM 2134 C C . HIS A 1 265 ? 6.791 -18.105 -9.290 1.00 97.94 265 HIS A C 1
ATOM 2136 O O . HIS A 1 265 ? 6.912 -17.035 -9.876 1.00 97.94 265 HIS A O 1
ATOM 2142 N N . GLY A 1 266 ? 7.051 -19.275 -9.870 1.00 97.00 266 GLY A N 1
ATOM 2143 C CA . GLY A 1 266 ? 7.545 -19.389 -11.243 1.00 97.00 266 GLY A CA 1
ATOM 2144 C C . GLY A 1 266 ? 8.955 -18.823 -11.441 1.00 97.00 266 GLY A C 1
ATOM 2145 O O . GLY A 1 266 ? 9.667 -18.512 -10.484 1.00 97.00 266 GLY A O 1
ATOM 2146 N N . ASP A 1 267 ? 9.354 -18.712 -12.706 1.00 98.00 267 ASP A N 1
ATOM 2147 C CA . ASP A 1 267 ? 10.666 -18.194 -13.088 1.00 98.00 267 ASP A CA 1
ATOM 2148 C C . ASP A 1 267 ? 10.729 -16.657 -13.001 1.00 98.00 267 ASP A C 1
ATOM 2150 O O . ASP A 1 267 ? 9.708 -15.976 -13.147 1.00 98.00 267 ASP A O 1
ATOM 2154 N N . PRO A 1 268 ? 11.923 -16.064 -12.803 1.00 97.81 268 PRO A N 1
ATOM 2155 C CA . PRO A 1 268 ? 12.095 -14.619 -12.888 1.00 97.81 268 PRO A CA 1
ATOM 2156 C C . PRO A 1 268 ? 11.665 -14.048 -14.247 1.00 97.81 268 PRO A C 1
ATOM 2158 O O . PRO A 1 268 ? 12.030 -14.576 -15.295 1.00 97.81 268 PRO A O 1
ATOM 2161 N N . VAL A 1 269 ? 10.972 -12.905 -14.239 1.00 97.31 269 VAL A N 1
ATOM 2162 C CA . VAL A 1 269 ? 10.423 -12.279 -15.459 1.00 97.31 269 VAL A CA 1
ATOM 2163 C C . VAL A 1 269 ? 10.760 -10.794 -15.569 1.00 97.31 269 VAL A C 1
ATOM 2165 O O . VAL A 1 269 ? 10.734 -10.056 -14.581 1.00 97.31 269 VAL A O 1
ATOM 2168 N N . ASP A 1 270 ? 11.035 -10.315 -16.782 1.00 96.12 270 ASP A N 1
ATOM 2169 C CA . ASP A 1 270 ? 11.162 -8.881 -17.077 1.00 96.12 270 ASP A CA 1
ATOM 2170 C C . ASP A 1 270 ? 9.810 -8.275 -17.477 1.00 96.12 270 ASP A C 1
ATOM 2172 O O . ASP A 1 270 ? 9.577 -7.857 -18.612 1.00 96.12 270 ASP A O 1
ATOM 2176 N N . ILE A 1 271 ? 8.892 -8.241 -16.512 1.00 96.19 271 ILE A N 1
ATOM 2177 C CA . ILE A 1 271 ? 7.515 -7.777 -16.724 1.00 96.19 271 ILE A CA 1
ATOM 2178 C C . ILE A 1 271 ? 7.426 -6.321 -17.226 1.00 96.19 271 ILE A C 1
ATOM 2180 O O . ILE A 1 271 ? 6.467 -5.962 -17.906 1.00 96.19 271 ILE A O 1
ATOM 2184 N N . TYR A 1 272 ? 8.435 -5.487 -16.952 1.00 94.31 272 TYR A N 1
ATOM 2185 C CA . TYR A 1 272 ? 8.459 -4.075 -17.355 1.00 94.31 272 TYR A CA 1
ATOM 2186 C C . TYR A 1 272 ? 9.297 -3.797 -18.612 1.00 94.31 272 TYR A C 1
ATOM 2188 O O . TYR A 1 272 ? 9.442 -2.628 -18.987 1.00 94.31 272 TYR A O 1
ATOM 2196 N N . LYS A 1 273 ? 9.834 -4.840 -19.266 1.00 93.12 273 LYS A N 1
ATOM 2197 C CA . LYS A 1 273 ? 10.665 -4.743 -20.480 1.00 93.12 273 LYS A CA 1
ATOM 2198 C C . LYS A 1 273 ? 11.833 -3.764 -20.313 1.00 93.12 273 LYS A C 1
ATOM 2200 O O . LYS A 1 273 ? 12.064 -2.895 -21.154 1.00 93.12 273 LYS A O 1
ATOM 2205 N N . THR A 1 274 ? 12.529 -3.856 -19.184 1.00 91.31 274 THR A N 1
ATOM 2206 C CA . THR A 1 274 ? 13.692 -3.010 -18.868 1.00 91.31 274 THR A CA 1
ATOM 2207 C C . THR A 1 274 ? 15.029 -3.669 -19.221 1.00 91.31 274 THR A C 1
ATOM 2209 O O . THR A 1 274 ? 16.064 -3.035 -19.066 1.00 91.31 274 THR A O 1
ATOM 2212 N N . GLY A 1 275 ? 15.025 -4.934 -19.650 1.00 92.88 275 GLY A N 1
ATOM 2213 C CA . GLY A 1 275 ? 16.206 -5.787 -19.811 1.00 92.88 275 GLY A CA 1
ATOM 2214 C C . GLY A 1 275 ? 16.603 -6.547 -18.539 1.00 92.88 275 GLY A C 1
ATOM 2215 O O . GLY A 1 275 ? 17.683 -7.130 -18.494 1.00 92.88 275 GLY A O 1
ATOM 2216 N N . TYR A 1 276 ? 15.764 -6.535 -17.493 1.00 92.75 276 TYR A N 1
ATOM 2217 C CA . TYR A 1 276 ? 16.111 -7.079 -16.174 1.00 92.75 276 TYR A CA 1
ATOM 2218 C C . TYR A 1 276 ? 14.975 -7.891 -15.574 1.00 92.75 276 TYR A C 1
ATOM 2220 O O . TYR A 1 276 ? 13.884 -7.383 -15.319 1.00 92.75 276 TYR A O 1
ATOM 2228 N N . SER A 1 277 ? 15.265 -9.153 -15.289 1.00 95.31 277 SER A N 1
ATOM 2229 C CA . SER A 1 277 ? 14.309 -10.082 -14.701 1.00 95.31 277 SER A CA 1
ATOM 2230 C C . SER A 1 277 ? 14.119 -9.822 -13.206 1.00 95.31 277 SER A C 1
ATOM 2232 O O . SER A 1 277 ? 15.062 -9.490 -12.486 1.00 95.31 277 SER A O 1
ATOM 2234 N N . ARG A 1 278 ? 12.885 -9.991 -12.731 1.00 96.31 278 A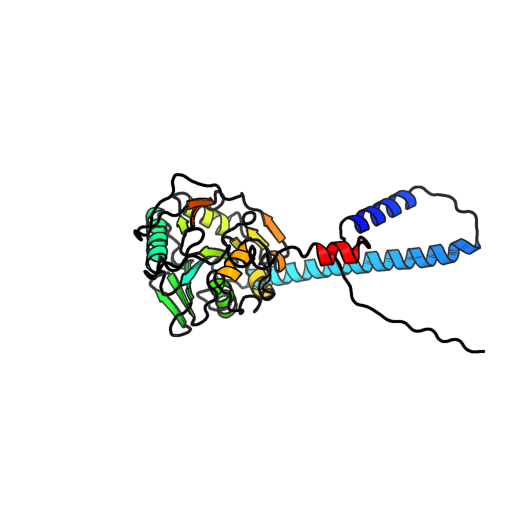RG A N 1
ATOM 2235 C CA . ARG A 1 278 ? 12.478 -9.799 -11.335 1.00 96.31 278 ARG A CA 1
ATOM 2236 C C . ARG A 1 278 ? 11.985 -11.114 -10.770 1.00 96.31 278 ARG A C 1
ATOM 2238 O O . ARG A 1 278 ? 11.269 -11.841 -11.454 1.00 96.31 278 ARG A O 1
ATOM 2245 N N . ARG A 1 279 ? 12.341 -11.394 -9.516 1.00 97.19 279 ARG A N 1
ATOM 2246 C CA . ARG A 1 279 ? 11.752 -12.524 -8.791 1.00 97.19 279 ARG A CA 1
ATOM 2247 C C . ARG A 1 279 ? 10.296 -12.214 -8.485 1.00 97.19 279 ARG A C 1
ATOM 2249 O O . ARG A 1 279 ? 9.972 -11.068 -8.163 1.00 97.19 279 ARG A O 1
ATOM 2256 N N . VAL A 1 280 ? 9.451 -13.231 -8.568 1.00 98.19 280 VAL A N 1
ATOM 2257 C CA . VAL A 1 280 ? 8.011 -13.105 -8.358 1.00 98.19 280 VAL A CA 1
ATOM 2258 C C . VAL A 1 280 ? 7.645 -13.768 -7.039 1.00 98.19 280 VAL A C 1
ATOM 2260 O O . VAL A 1 280 ? 8.022 -14.910 -6.784 1.00 98.19 280 VAL A O 1
ATOM 2263 N N . PHE A 1 281 ? 6.905 -13.049 -6.200 1.00 98.38 281 PHE A N 1
ATOM 2264 C CA . PHE A 1 281 ? 6.379 -13.567 -4.942 1.00 98.38 281 PHE A CA 1
ATOM 2265 C C . PHE A 1 281 ? 4.857 -13.461 -4.920 1.00 98.38 281 PHE A C 1
ATOM 2267 O O . PHE A 1 281 ? 4.317 -12.368 -5.069 1.00 98.38 281 PHE A O 1
ATOM 2274 N N . TRP A 1 282 ? 4.170 -14.576 -4.702 1.00 98.56 282 TRP A N 1
ATOM 2275 C CA . TRP A 1 282 ? 2.719 -14.659 -4.578 1.00 98.56 282 TRP A CA 1
ATOM 2276 C C . TRP A 1 282 ? 2.270 -14.535 -3.118 1.00 98.56 282 TRP A C 1
ATOM 2278 O O . TRP A 1 282 ? 2.850 -15.151 -2.223 1.00 98.56 282 TRP A O 1
ATOM 2288 N N . TYR A 1 283 ? 1.226 -13.744 -2.881 1.00 98.56 283 TYR A N 1
ATOM 2289 C CA . TYR A 1 283 ? 0.614 -13.493 -1.577 1.00 98.56 283 TYR A CA 1
ATOM 2290 C C . TYR A 1 283 ? -0.762 -14.171 -1.540 1.00 98.56 283 TYR A C 1
ATOM 2292 O O . TYR A 1 283 ? -1.750 -13.587 -1.999 1.00 98.56 283 TYR A O 1
ATOM 2300 N N . PRO A 1 284 ? -0.859 -15.402 -1.008 1.00 98.31 284 PRO A N 1
ATOM 2301 C CA . PRO A 1 284 ? -2.013 -16.265 -1.244 1.00 98.31 284 PRO A CA 1
ATOM 2302 C C . PRO A 1 284 ? -3.307 -15.770 -0.601 1.00 98.31 284 PRO A C 1
ATOM 2304 O O . PRO A 1 284 ? -4.372 -16.041 -1.141 1.00 98.31 284 PRO A O 1
ATOM 2307 N N . ASP A 1 285 ? -3.269 -15.025 0.504 1.00 98.25 285 ASP A N 1
ATOM 2308 C CA . ASP A 1 285 ? -4.502 -14.515 1.131 1.00 98.25 285 ASP A CA 1
ATOM 2309 C C . ASP A 1 285 ? -5.092 -13.297 0.412 1.00 98.25 285 ASP A C 1
ATOM 2311 O O . ASP A 1 285 ? -6.235 -12.936 0.667 1.00 98.25 285 ASP A O 1
ATOM 2315 N N . LEU A 1 286 ? -4.342 -12.693 -0.515 1.00 98.19 286 LEU A N 1
ATOM 2316 C CA . LEU A 1 286 ? -4.771 -11.519 -1.280 1.00 98.19 286 LEU A CA 1
ATOM 2317 C C . LEU A 1 286 ? -4.807 -11.771 -2.790 1.00 98.19 286 LEU A C 1
ATOM 2319 O O . LEU A 1 286 ? -5.394 -10.985 -3.510 1.00 98.19 286 LEU A O 1
ATOM 2323 N N . ASP A 1 287 ? -4.216 -12.867 -3.267 1.00 98.62 287 ASP A N 1
ATOM 2324 C CA . ASP A 1 287 ? -3.999 -13.135 -4.694 1.00 98.62 287 ASP A CA 1
ATOM 2325 C C . ASP A 1 287 ? -3.221 -12.022 -5.413 1.00 98.62 287 ASP A C 1
ATOM 2327 O O . ASP A 1 287 ? -3.621 -11.509 -6.455 1.00 98.62 287 ASP A O 1
ATOM 2331 N N . LEU A 1 288 ? -2.098 -11.623 -4.816 1.00 98.62 288 LEU A N 1
ATOM 2332 C CA . LEU A 1 288 ? -1.203 -10.600 -5.357 1.00 98.62 288 LEU A CA 1
ATOM 2333 C C . LEU A 1 288 ? 0.136 -11.208 -5.750 1.00 98.62 288 LEU A C 1
ATOM 2335 O O . LEU A 1 288 ? 0.632 -12.103 -5.066 1.00 98.62 288 LEU A O 1
ATOM 2339 N N . TYR A 1 289 ? 0.763 -10.656 -6.783 1.00 98.62 289 TYR A N 1
ATOM 2340 C CA . TYR A 1 289 ? 2.108 -11.025 -7.211 1.00 98.62 289 TYR A CA 1
ATOM 2341 C C . TYR A 1 289 ? 3.016 -9.805 -7.136 1.00 98.62 289 TYR A C 1
ATOM 2343 O O . TYR A 1 289 ? 2.765 -8.787 -7.774 1.00 98.62 289 TYR A O 1
ATOM 2351 N N . LYS A 1 290 ? 4.083 -9.890 -6.346 1.00 98.00 290 LYS A N 1
ATOM 2352 C CA . LYS A 1 290 ? 5.083 -8.835 -6.183 1.00 98.00 290 LYS A CA 1
ATOM 2353 C C . LYS A 1 290 ? 6.311 -9.153 -7.023 1.00 98.00 290 LYS A C 1
ATOM 2355 O O . LYS A 1 290 ? 6.869 -10.242 -6.907 1.00 98.00 290 LYS A O 1
ATOM 2360 N N . TYR A 1 291 ? 6.777 -8.169 -7.786 1.00 97.31 291 TYR A N 1
ATOM 2361 C CA . TYR A 1 291 ? 7.980 -8.286 -8.608 1.00 97.31 291 TYR A CA 1
ATOM 2362 C C . TYR A 1 291 ? 9.125 -7.528 -7.949 1.00 97.31 291 TYR A C 1
ATOM 2364 O O . TYR A 1 291 ? 9.062 -6.307 -7.797 1.00 97.31 291 TYR A O 1
ATOM 2372 N N . ILE A 1 292 ? 10.176 -8.245 -7.555 1.00 94.31 292 ILE A N 1
ATOM 2373 C CA . ILE A 1 292 ? 11.322 -7.667 -6.849 1.00 94.31 292 ILE A CA 1
ATOM 2374 C C . ILE A 1 292 ? 12.569 -7.762 -7.723 1.00 94.31 292 ILE A C 1
ATOM 2376 O O . ILE A 1 292 ? 13.001 -8.852 -8.110 1.00 94.31 292 ILE A O 1
ATOM 2380 N N . LEU A 1 293 ? 13.157 -6.599 -8.010 1.00 92.75 293 LEU A N 1
ATOM 2381 C CA . LEU A 1 293 ? 14.510 -6.496 -8.542 1.00 92.75 293 LEU A CA 1
ATOM 2382 C C . LEU A 1 293 ? 15.484 -6.381 -7.364 1.00 92.75 293 LEU A C 1
ATOM 2384 O O . LEU A 1 293 ? 15.616 -5.313 -6.767 1.00 92.75 293 LEU A O 1
ATOM 2388 N N . TRP A 1 294 ? 16.128 -7.489 -7.006 1.00 87.44 294 TRP A N 1
ATOM 2389 C CA . TRP A 1 294 ? 17.086 -7.518 -5.901 1.00 87.44 294 TRP A CA 1
ATOM 2390 C C . TRP A 1 294 ? 18.363 -6.738 -6.231 1.00 87.44 294 TRP A C 1
ATOM 2392 O O . TRP A 1 294 ? 18.799 -6.700 -7.382 1.00 87.44 294 TRP A O 1
ATOM 2402 N N . ASP A 1 295 ? 18.931 -6.104 -5.203 1.00 83.19 295 ASP A N 1
ATOM 2403 C CA . ASP A 1 295 ? 20.240 -5.430 -5.197 1.00 83.19 295 ASP A CA 1
ATOM 2404 C C . ASP A 1 295 ? 20.433 -4.299 -6.220 1.00 83.19 295 ASP A C 1
ATOM 2406 O O . ASP A 1 295 ? 21.548 -3.815 -6.431 1.00 83.19 295 ASP A O 1
ATOM 2410 N N . ARG A 1 296 ? 19.353 -3.846 -6.865 1.00 84.81 296 ARG A N 1
ATOM 2411 C CA . ARG A 1 296 ? 19.399 -2.811 -7.902 1.00 84.81 296 ARG A CA 1
ATOM 2412 C C . ARG A 1 296 ? 18.292 -1.783 -7.718 1.00 84.81 296 ARG A C 1
ATOM 2414 O O . ARG A 1 296 ? 17.232 -2.029 -7.133 1.00 84.81 296 ARG A O 1
ATOM 2421 N N . ASN A 1 297 ? 18.537 -0.583 -8.216 1.00 82.19 297 ASN A N 1
ATOM 2422 C CA . ASN A 1 297 ? 17.544 0.477 -8.290 1.00 82.19 297 ASN A CA 1
ATOM 2423 C C . ASN A 1 297 ? 17.646 1.218 -9.627 1.00 82.19 297 ASN A C 1
ATOM 2425 O O . ASN A 1 297 ? 18.561 0.976 -10.407 1.00 82.19 297 ASN A O 1
ATOM 2429 N N . GLY A 1 298 ? 16.679 2.098 -9.885 1.00 79.25 298 GLY A N 1
ATOM 2430 C CA . GLY A 1 298 ? 16.735 3.043 -10.999 1.00 79.25 298 GLY A CA 1
ATOM 2431 C C . GLY A 1 298 ? 16.453 2.462 -12.393 1.00 79.25 298 GLY A C 1
ATOM 2432 O O . GLY A 1 298 ? 16.427 3.195 -13.378 1.00 79.25 298 GLY A O 1
ATOM 2433 N N . ASP A 1 299 ? 16.137 1.174 -12.488 1.00 79.00 299 ASP A N 1
ATOM 2434 C CA . ASP A 1 299 ? 15.672 0.499 -13.706 1.00 79.00 299 ASP A CA 1
ATOM 2435 C C . ASP A 1 299 ? 14.448 1.171 -14.331 1.00 79.00 299 ASP A C 1
ATOM 2437 O O . ASP A 1 299 ? 14.374 1.333 -15.547 1.00 79.00 299 ASP A O 1
ATOM 2441 N N . LEU A 1 300 ? 13.523 1.645 -13.500 1.00 78.94 300 LEU A N 1
ATOM 2442 C CA . LEU A 1 300 ? 12.316 2.334 -13.956 1.00 78.94 300 LEU A CA 1
ATOM 2443 C C . LEU A 1 300 ? 12.552 3.785 -14.403 1.00 78.94 300 LEU A C 1
ATOM 2445 O O . LEU A 1 300 ? 11.682 4.363 -15.047 1.00 78.94 300 LEU A O 1
ATOM 2449 N N . VAL A 1 301 ? 13.726 4.356 -14.113 1.00 81.38 301 VAL A N 1
ATOM 2450 C CA . VAL A 1 301 ? 14.154 5.675 -14.619 1.00 81.38 301 VAL A CA 1
ATOM 2451 C C . VAL A 1 301 ? 15.224 5.564 -15.709 1.00 81.38 301 VAL A C 1
ATOM 2453 O O . VAL A 1 301 ? 15.784 6.574 -16.116 1.00 81.38 301 VAL A O 1
ATOM 2456 N N . GLY A 1 302 ? 15.523 4.347 -16.184 1.00 78.44 302 GLY A N 1
ATOM 2457 C CA . GLY A 1 302 ? 16.529 4.101 -17.222 1.00 78.44 302 GLY A CA 1
ATOM 2458 C C . GLY A 1 302 ? 17.985 4.213 -16.752 1.00 78.44 302 GLY A C 1
ATOM 2459 O O . GLY A 1 302 ? 18.895 4.155 -17.575 1.00 78.44 302 GLY A O 1
ATOM 2460 N N . HIS A 1 303 ? 18.226 4.341 -15.445 1.00 80.19 303 HIS A N 1
ATOM 2461 C CA . HIS A 1 303 ? 19.559 4.501 -14.863 1.00 80.19 303 HIS A CA 1
ATOM 2462 C C . HIS A 1 303 ? 19.766 3.492 -13.743 1.00 80.19 303 HIS A C 1
ATOM 2464 O O . HIS A 1 303 ? 19.490 3.773 -12.579 1.00 80.19 303 HIS A O 1
ATOM 2470 N N . ILE A 1 304 ? 20.245 2.301 -14.096 1.00 78.88 304 ILE A N 1
ATOM 2471 C CA . ILE A 1 304 ? 20.422 1.242 -13.105 1.00 78.88 304 ILE A CA 1
ATOM 2472 C C . ILE A 1 304 ? 21.685 1.467 -12.308 1.00 78.88 304 ILE A C 1
ATOM 2474 O O . ILE A 1 304 ? 22.776 1.559 -12.867 1.00 78.88 304 ILE A O 1
ATOM 2478 N N . GLN A 1 305 ? 21.525 1.490 -10.992 1.00 77.69 305 GLN A N 1
ATOM 2479 C CA . GLN A 1 305 ? 22.637 1.495 -10.060 1.00 77.69 305 GLN A CA 1
ATOM 2480 C C . GLN A 1 305 ? 22.537 0.249 -9.183 1.00 77.69 305 GLN A C 1
ATOM 2482 O O . GLN A 1 305 ? 21.449 -0.168 -8.764 1.00 77.69 305 GLN A O 1
ATOM 2487 N N . TYR A 1 306 ? 23.687 -0.373 -8.933 1.00 75.19 306 TYR A N 1
ATOM 2488 C CA . TYR A 1 306 ? 23.786 -1.358 -7.868 1.00 75.19 306 TYR A CA 1
ATOM 2489 C C . TYR A 1 306 ? 23.567 -0.634 -6.549 1.00 75.19 306 TYR A C 1
ATOM 2491 O O . TYR A 1 306 ? 24.111 0.445 -6.318 1.00 75.19 306 TYR A O 1
ATOM 2499 N N . MET A 1 307 ? 22.742 -1.217 -5.691 1.00 69.50 307 MET A N 1
ATOM 2500 C CA . MET A 1 307 ? 22.683 -0.747 -4.324 1.00 69.50 307 MET A CA 1
ATOM 2501 C C . MET A 1 307 ? 23.950 -1.241 -3.624 1.00 69.50 307 MET A C 1
ATOM 2503 O O . MET A 1 307 ? 24.226 -2.439 -3.643 1.00 69.50 307 MET A O 1
ATOM 2507 N N . ASP A 1 308 ? 24.710 -0.338 -3.002 1.00 64.12 308 ASP A N 1
ATOM 2508 C CA . ASP A 1 308 ? 25.901 -0.660 -2.197 1.00 64.12 308 ASP A CA 1
ATOM 2509 C C . ASP A 1 308 ? 25.521 -1.381 -0.884 1.00 64.12 308 ASP A C 1
ATOM 2511 O O . ASP A 1 308 ? 25.924 -0.993 0.212 1.00 64.12 308 ASP A O 1
ATOM 2515 N N . ILE A 1 309 ? 24.721 -2.447 -0.969 1.00 57.19 309 ILE A N 1
ATOM 2516 C CA . ILE A 1 309 ? 24.232 -3.220 0.178 1.00 57.19 309 ILE A CA 1
ATOM 2517 C C . ILE A 1 309 ? 25.408 -3.948 0.856 1.00 57.19 309 ILE A C 1
ATOM 2519 O O . ILE A 1 309 ? 25.347 -4.246 2.045 1.00 57.19 309 ILE A O 1
ATOM 2523 N N . ILE A 1 310 ? 26.512 -4.199 0.132 1.00 48.22 310 ILE A N 1
ATOM 2524 C CA . ILE A 1 310 ? 27.587 -5.110 0.566 1.00 48.22 310 ILE A CA 1
ATOM 2525 C C . ILE A 1 310 ? 28.998 -4.599 0.207 1.00 48.22 310 ILE A C 1
ATOM 2527 O O . ILE A 1 310 ? 29.844 -5.353 -0.265 1.00 48.22 310 ILE A O 1
ATOM 2531 N N . GLN A 1 311 ? 29.309 -3.319 0.435 1.00 42.22 311 GLN A N 1
ATOM 2532 C CA . GLN A 1 311 ? 30.729 -2.908 0.500 1.00 42.22 311 GLN A CA 1
ATOM 2533 C C . GLN A 1 311 ? 31.142 -2.169 1.772 1.00 42.22 311 GLN A C 1
ATOM 2535 O O . GLN A 1 311 ? 32.334 -2.148 2.079 1.00 42.22 311 GLN A O 1
ATOM 2540 N N . LYS A 1 312 ? 30.206 -1.634 2.567 1.00 45.69 312 LYS A N 1
ATOM 2541 C CA . LYS A 1 312 ? 30.562 -0.994 3.846 1.00 45.69 312 LYS A CA 1
ATOM 2542 C C . LYS A 1 312 ? 30.524 -1.932 5.054 1.00 45.69 312 LYS A C 1
ATOM 2544 O O . LYS A 1 312 ? 31.367 -1.776 5.929 1.00 45.69 312 LYS A O 1
ATOM 2549 N N . SER A 1 313 ? 29.667 -2.959 5.093 1.00 44.53 313 SER A N 1
ATOM 2550 C CA . SER A 1 313 ? 29.637 -3.865 6.260 1.00 44.53 313 SER A CA 1
ATOM 2551 C C . SER A 1 313 ? 30.787 -4.882 6.296 1.00 44.53 313 SER A C 1
ATOM 2553 O O . SER A 1 313 ? 31.055 -5.449 7.350 1.00 44.53 313 SER A O 1
ATOM 2555 N N . THR A 1 314 ? 31.492 -5.107 5.182 1.00 44.72 314 THR A N 1
ATOM 2556 C CA . THR A 1 314 ? 32.666 -5.998 5.124 1.00 44.72 314 THR A CA 1
ATOM 2557 C C . THR A 1 314 ? 34.002 -5.260 5.183 1.00 44.72 314 THR A C 1
ATOM 2559 O O . THR A 1 314 ? 35.015 -5.894 5.462 1.00 44.72 314 THR A O 1
ATOM 2562 N N . LYS A 1 315 ? 34.031 -3.934 4.975 1.00 46.06 315 LYS A N 1
ATOM 2563 C CA . LYS A 1 315 ? 35.260 -3.131 5.117 1.00 46.06 315 LYS A CA 1
ATOM 2564 C C . LYS A 1 315 ? 35.392 -2.403 6.457 1.00 46.06 315 LYS A C 1
ATOM 2566 O O . LYS A 1 315 ? 36.520 -2.118 6.834 1.00 46.06 315 LYS A O 1
ATOM 2571 N N . ASP A 1 316 ? 34.298 -2.167 7.186 1.00 48.59 316 ASP A N 1
ATOM 2572 C CA . ASP A 1 316 ? 34.325 -1.403 8.453 1.00 48.59 316 ASP A CA 1
ATOM 2573 C C . ASP A 1 316 ? 34.021 -2.242 9.712 1.00 48.59 316 ASP A C 1
ATOM 2575 O O . ASP A 1 316 ? 33.934 -1.739 10.832 1.00 48.59 316 ASP A O 1
ATOM 2579 N N . HIS A 1 317 ? 33.902 -3.562 9.547 1.00 47.78 317 HIS A N 1
ATOM 2580 C CA . HIS A 1 317 ? 33.870 -4.525 10.648 1.00 47.78 317 HIS A CA 1
ATOM 2581 C C . HIS A 1 317 ? 35.000 -5.544 10.516 1.00 47.78 317 HIS A C 1
ATOM 2583 O O . HIS A 1 317 ? 34.784 -6.751 10.635 1.00 47.78 317 HIS A O 1
ATOM 2589 N N . SER A 1 318 ? 36.241 -5.076 10.341 1.00 46.56 318 SER A N 1
ATOM 2590 C CA . SER A 1 318 ? 37.338 -5.832 10.942 1.00 46.56 318 SER A CA 1
ATOM 2591 C C . SER A 1 318 ? 37.051 -5.845 12.439 1.00 46.56 318 SER A C 1
ATOM 2593 O O . SER A 1 318 ? 37.253 -4.843 13.126 1.00 46.56 318 SER A O 1
ATOM 2595 N N . PHE A 1 319 ? 36.474 -6.938 12.930 1.00 50.69 319 PHE A N 1
ATOM 2596 C CA . PHE A 1 319 ? 36.349 -7.175 14.353 1.00 50.69 319 PHE A CA 1
ATOM 2597 C C . PHE A 1 319 ? 37.743 -6.977 14.947 1.00 50.69 319 PHE A C 1
ATOM 2599 O O . PHE A 1 319 ? 38.673 -7.715 14.611 1.00 50.69 319 PHE A O 1
ATOM 2606 N N . ASP 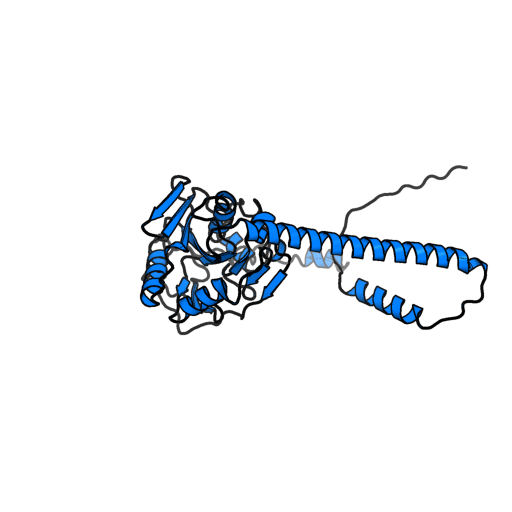A 1 320 ? 37.917 -5.907 15.724 1.00 67.06 320 ASP A N 1
ATOM 2607 C CA . ASP A 1 320 ? 39.204 -5.581 16.318 1.00 67.06 320 ASP A CA 1
ATOM 2608 C C . ASP A 1 320 ? 39.462 -6.592 17.434 1.00 67.06 320 ASP A C 1
ATOM 2610 O O . ASP A 1 320 ? 39.148 -6.372 18.606 1.00 67.06 320 ASP A O 1
ATOM 2614 N N . TRP A 1 321 ? 40.012 -7.742 17.043 1.00 56.66 321 TRP A N 1
ATOM 2615 C CA . TRP A 1 321 ? 40.398 -8.813 17.949 1.00 56.66 321 TRP A CA 1
ATOM 2616 C C . TRP A 1 321 ? 41.317 -8.294 19.052 1.00 56.66 321 TRP A C 1
ATOM 2618 O O . TRP A 1 321 ? 41.231 -8.781 20.171 1.00 56.66 321 TRP A O 1
ATOM 2628 N N . LYS A 1 322 ? 42.120 -7.250 18.800 1.00 70.06 322 LYS A N 1
ATOM 2629 C CA . LYS A 1 322 ? 42.965 -6.644 19.838 1.00 70.06 322 LYS A CA 1
ATOM 2630 C C . LYS A 1 322 ? 42.127 -5.931 20.896 1.00 70.06 322 LYS A C 1
ATOM 2632 O O . LYS A 1 322 ? 42.486 -5.951 22.070 1.00 70.06 322 LYS A O 1
ATOM 2637 N N . LYS A 1 323 ? 41.002 -5.327 20.511 1.00 70.88 323 LYS A N 1
ATOM 2638 C CA . LYS A 1 323 ? 40.061 -4.693 21.443 1.00 70.88 323 LYS A CA 1
ATOM 2639 C C . LYS A 1 323 ? 39.302 -5.726 22.279 1.00 70.88 323 LYS A C 1
ATOM 2641 O O . LYS A 1 323 ? 39.134 -5.500 23.474 1.00 70.88 323 LYS A O 1
ATOM 2646 N N . LEU A 1 324 ? 38.916 -6.865 21.692 1.00 58.47 324 LEU A N 1
ATOM 2647 C CA . LEU A 1 324 ? 38.329 -7.985 22.442 1.00 58.47 324 LEU A CA 1
ATOM 2648 C C . LEU A 1 324 ? 39.353 -8.620 23.398 1.00 58.47 324 LEU A C 1
ATOM 2650 O O . LEU A 1 324 ? 39.040 -8.807 24.569 1.00 58.47 324 LEU A O 1
ATOM 2654 N N . LEU A 1 325 ? 40.573 -8.901 22.929 1.00 66.50 325 LEU A N 1
ATOM 2655 C CA . LEU A 1 325 ? 41.637 -9.530 23.722 1.00 66.50 325 LEU A CA 1
ATOM 2656 C C . LEU A 1 325 ? 42.038 -8.670 24.930 1.00 66.50 325 LEU A C 1
ATOM 2658 O O . LEU A 1 325 ? 42.103 -9.183 26.046 1.00 66.50 325 LEU A O 1
ATOM 2662 N N . ARG A 1 326 ? 42.153 -7.344 24.749 1.00 75.31 326 ARG A N 1
ATOM 2663 C CA . ARG A 1 326 ? 42.352 -6.401 25.866 1.00 75.31 326 ARG A CA 1
ATOM 2664 C C . ARG A 1 326 ? 41.196 -6.399 26.862 1.00 75.31 326 ARG A C 1
ATOM 2666 O O . ARG A 1 326 ? 41.432 -6.224 28.052 1.00 75.31 326 ARG A O 1
ATOM 2673 N N . TRP A 1 327 ? 39.960 -6.561 26.393 1.00 63.19 327 TRP A N 1
ATOM 2674 C CA . TRP A 1 327 ? 38.786 -6.573 27.266 1.00 63.19 327 TRP A CA 1
ATOM 2675 C C . TRP A 1 327 ? 38.704 -7.848 28.120 1.00 63.19 327 TRP A C 1
ATOM 2677 O O . TRP A 1 327 ? 38.270 -7.776 29.265 1.00 63.19 327 TRP A O 1
ATOM 2687 N N . ILE A 1 328 ? 39.183 -8.990 27.610 1.00 68.06 328 ILE A N 1
ATOM 2688 C CA . ILE A 1 328 ? 39.225 -10.269 28.349 1.00 68.06 328 ILE A CA 1
ATOM 2689 C C . ILE A 1 328 ? 40.560 -10.546 29.061 1.00 68.06 328 ILE A C 1
ATOM 2691 O O . ILE A 1 328 ? 40.753 -11.637 29.590 1.00 68.06 328 ILE A O 1
ATOM 2695 N N . GLY A 1 329 ? 41.475 -9.572 29.104 1.00 50.09 329 GLY A N 1
ATOM 2696 C CA . GLY A 1 329 ? 42.721 -9.670 29.871 1.00 50.09 329 GLY A CA 1
ATOM 2697 C C . GLY A 1 329 ? 43.753 -10.652 29.309 1.00 50.09 329 GLY A C 1
ATOM 2698 O O . GLY A 1 329 ? 44.626 -11.097 30.052 1.00 50.09 329 GLY A O 1
ATOM 2699 N N . LEU A 1 330 ? 43.666 -10.989 28.020 1.00 56.16 330 LEU A N 1
ATOM 2700 C CA . LEU A 1 330 ? 44.705 -11.745 27.321 1.00 56.16 330 LEU A CA 1
ATOM 2701 C C . LEU A 1 330 ? 45.678 -10.766 26.636 1.00 56.16 330 LEU A C 1
ATOM 2703 O O . LEU A 1 330 ? 45.215 -9.744 26.117 1.00 56.16 330 LEU A O 1
ATOM 2707 N N . PRO A 1 331 ? 46.999 -11.034 26.671 1.00 61.03 331 PRO A N 1
ATOM 2708 C CA . PRO A 1 331 ? 48.002 -10.171 26.045 1.00 61.03 331 PRO A CA 1
ATOM 2709 C C . PRO A 1 331 ? 47.806 -10.008 24.532 1.00 61.03 331 PRO A C 1
ATOM 2711 O O . PRO A 1 331 ? 47.378 -10.983 23.870 1.00 61.03 331 PRO A O 1
#

Secondary structure (DSSP, 8-state):
----------------TTHHHHHHHHHHHHHHS------TTHHHHHHHHHHHHHHHHHHHHHHHHHHHHHHHHHHHHHHHH--S-SEEEEEEEETT-HHHHHHHHHHHHHTT---GGGEEEEEET-SS-EEEEETTEEEEEES---GGGHHHHHHHHHTTSTTT--SEEEEEETTEEE-TTHHHHHHHHHHTSPPPTTEEEEPSSP-TT-EEEEHHHHHHHGGGG-S---HHHHHHHHTT--GGG---GGGS-SEEEEPPPPEE-SS-B-TT-SS--BEEEEETTTTEEEEE-TTEE-GGGT--EE--TTSSTTTS----HHHHHHHTT--

Radius of gyration: 26.49 Å; Cα contacts (8 Å, |Δi|>4): 493; chains: 1; bounding box: 71×44×86 Å

Solvent-accessible surface area (backbone atoms only — not comparable to full-atom values): 18486 Å² total; per-residue (Å²): 144,85,85,86,83,84,88,81,90,80,91,78,93,73,91,65,78,69,65,55,57,56,51,54,53,51,53,54,57,53,60,76,52,78,72,87,76,91,51,82,81,59,49,59,62,50,51,54,53,50,51,52,52,53,50,52,52,50,51,54,52,52,53,48,56,52,50,54,54,50,52,55,48,56,49,52,57,49,64,75,70,59,85,60,48,51,48,26,44,35,32,26,42,42,69,68,42,55,64,42,38,52,50,24,55,51,26,36,53,75,36,61,53,78,68,46,63,35,30,32,40,27,29,22,57,34,97,52,74,49,76,52,70,62,85,60,27,25,37,38,36,24,50,58,56,22,71,92,42,27,35,60,29,52,44,46,79,37,43,84,38,83,77,62,31,39,45,17,38,40,36,39,53,30,53,31,38,48,38,72,60,21,50,63,44,54,48,39,39,43,66,78,57,56,60,47,44,35,24,29,36,32,35,51,79,73,39,76,75,39,33,35,35,6,40,43,25,48,68,60,45,53,70,54,46,73,53,79,42,53,74,67,41,49,53,41,37,39,72,70,45,49,54,96,72,32,71,61,71,73,81,35,28,86,40,79,47,77,47,63,61,66,38,84,45,83,73,65,42,45,87,80,72,72,89,55,61,17,46,33,34,33,31,75,82,53,31,33,37,38,58,44,58,77,69,49,44,44,58,77,74,75,52,71,41,73,53,78,82,79,59,59,74,75,68,75,54,70,74,57,59,68,61,52,33,58,72,72,73,46,135

Foldseek 3Di:
DDDDDDDDDDDDDDDPPPPVVVVVVVVVVVVVVDDDDPDPVVVVVVVVVVVVVVVVVVVVVVVVVVVVVVLVVVQVVCVVPDPAALEAEEEEEEPLQVLLLVQQVVLCVVLVADPQLRYEYEYELDPDFDWDDDDSHIYTYDNHDQDLLSRLQSCLVCCVPRSNHHQKYFYYYSQKHADNCQNVLRVCCRPPVDAHQQEKEAAPALGSPGIMGGVQLSVQCRCLSVDRHDVVRVVCVSRVDQVVNRHDSVVSGPHYHHAYHWDFDDDFDPSSPLPATFTWTARVSNRMIGTDDPQWDCSSVNDIDGNPPPDCVVPPPPPPVVVVCVVVVHD

Mean predicted aligned error: 11.72 Å

Sequence (331 aa):
MFCRTWFKLDDGFQSQSSAHDLCLLNCFRSWFRGLHCQRASVKRDCMIRNLWIGLCVQVVLSSRIAADNISDHAHREFDRGFSGPALKLVINSNKFYWRPRAMLMGTLQAARFQNYSDIVIVIGGSSQDQVYKDGEITVVETTFMSYDLTGLSALWHQRNHPWVRAQAYLYLLDTVTVGVGFPEKFEALSTVNRVGYEEYRAPPIPSSNICLFGHGVVENYKKNFDVILSKQDGLWFEQGHAPRGVRRLDKFASNVTTLKARQEHGDPVDIYKTGYSRRVFWYPDLDLYKYILWDRNGDLVGHIQYMDIIQKSTKDHSFDWKKLLRWIGLP

Organism: NCBI:txid2562237